Protein AF-A0A535J2T7-F1 (afdb_monomer_lite)

Radius of gyration: 23.44 Å; chains: 1; bounding box: 47×25×77 Å

Secondary structure (DSSP, 8-state):
--PPEETTEE--HHHHHHHHHHHHHHHHHHHHHHHTPPP---TT--TT-HHHHHHHHHHHHHHHHHHHHHHHHHHHHHHHHH--S-HHHHHHHHHHHHHHHHHHHHHHHHHHHHHHSPPEEEEEEEEEEETTEEEETTS-EEEE---HHHHHH--GGGSTT-EEEEEE-TTSEEEEEEE-----

Sequence (184 aa):
MASVRISGRLVPADVRLGQMAVTLVVSIALFLLALHVPSFMAAGADISDSAQRDYAANIWQETQTSLAMVAVVLPWLVYALLWQGAPWGRRILLVIATAGVVLTTWFALLSAQSYAALPQQVSGVVDRVEGRVIALRDGASYYLVLSDRELNTDRSWLRAGASVTLWVSPRGHVGSVSALGTGQ

Foldseek 3Di:
DDFDDDPNDTDDPVVVVVLVVVLQVQLVVLLVVLVPDAFDAAPPDDPVDPQSVLLSRLLVVQLSVLSSQLSNLVSQCVVLVPDPDDPVVSVVSNVVSVVSNVVSVVSNVVSVVLRNDAWDKDKAFWQADDPQWTDGDVDDIAGESGDPCLCPVDCQRRDGGFIKIFGAGPVRYTSGIDTPPPDD

pLDDT: mean 77.75, std 12.38, range [30.53, 93.69]

Structure (mmCIF, N/CA/C/O backbone):
data_AF-A0A535J2T7-F1
#
_entry.id   AF-A0A535J2T7-F1
#
loop_
_atom_site.group_PDB
_atom_site.id
_atom_site.type_symbol
_atom_site.label_atom_id
_atom_site.label_alt_id
_atom_site.label_comp_id
_atom_site.label_asym_id
_atom_site.label_entity_id
_atom_site.label_seq_id
_atom_site.pdbx_PDB_ins_code
_atom_site.Cartn_x
_atom_site.Cartn_y
_atom_site.Cartn_z
_atom_site.occupancy
_atom_site.B_iso_or_equiv
_atom_site.auth_seq_id
_atom_site.auth_comp_id
_atom_site.auth_asym_id
_atom_site.auth_atom_id
_atom_site.pdbx_PDB_model_num
ATOM 1 N N . MET A 1 1 ? -10.890 -9.409 43.186 1.00 41.56 1 MET A N 1
ATOM 2 C CA . MET A 1 1 ? -11.523 -8.927 41.937 1.00 41.56 1 MET A CA 1
ATOM 3 C C . MET A 1 1 ? -11.832 -7.446 42.097 1.00 41.56 1 MET A C 1
ATOM 5 O O . MET A 1 1 ? -12.684 -7.102 42.904 1.00 41.56 1 MET A O 1
ATOM 9 N N . ALA A 1 2 ? -11.074 -6.566 41.439 1.00 44.84 2 ALA A N 1
ATOM 10 C CA . ALA A 1 2 ? -11.208 -5.120 41.618 1.00 44.84 2 ALA A CA 1
ATOM 11 C C . ALA A 1 2 ? -12.278 -4.562 40.670 1.00 44.84 2 ALA A C 1
ATOM 13 O O . ALA A 1 2 ? -12.108 -4.556 39.452 1.00 44.84 2 ALA A O 1
ATOM 14 N N . SER A 1 3 ? -13.390 -4.104 41.235 1.00 43.50 3 SER A N 1
ATOM 15 C CA . SER A 1 3 ? -14.479 -3.467 40.505 1.00 43.50 3 SER A CA 1
ATOM 16 C C . SER A 1 3 ? -14.402 -1.950 40.688 1.00 43.50 3 SER A C 1
ATOM 18 O O . SER A 1 3 ? -14.471 -1.464 41.817 1.00 43.50 3 SER A O 1
ATOM 20 N N . VAL A 1 4 ? -14.252 -1.191 39.601 1.00 43.81 4 VAL A N 1
ATOM 21 C CA . VAL A 1 4 ? -14.194 0.279 39.652 1.00 43.81 4 VAL A CA 1
ATOM 22 C C . VAL A 1 4 ? -15.580 0.846 39.354 1.00 43.81 4 VAL A C 1
ATOM 24 O O . VAL A 1 4 ? -16.199 0.515 38.344 1.00 43.81 4 VAL A O 1
ATOM 27 N N . ARG A 1 5 ? -16.076 1.694 40.258 1.00 40.69 5 ARG A N 1
ATOM 28 C CA . ARG A 1 5 ? -17.391 2.344 40.178 1.00 40.69 5 ARG A CA 1
ATOM 29 C C . ARG A 1 5 ? -17.282 3.593 39.301 1.00 40.69 5 ARG A C 1
ATOM 31 O O . ARG A 1 5 ? -16.539 4.504 39.651 1.00 40.69 5 ARG A O 1
ATOM 38 N N . ILE A 1 6 ? -18.012 3.657 38.186 1.00 53.38 6 ILE A N 1
ATOM 39 C CA . ILE A 1 6 ? -18.067 4.853 37.327 1.00 53.38 6 ILE A CA 1
ATOM 40 C C . ILE A 1 6 ? -19.525 5.077 36.903 1.00 53.38 6 ILE A C 1
ATOM 42 O O . ILE A 1 6 ? -20.172 4.167 36.397 1.00 53.38 6 ILE A O 1
ATOM 46 N N . SER A 1 7 ? -20.065 6.271 37.165 1.00 46.03 7 SER A N 1
ATOM 47 C CA . SER A 1 7 ? -21.440 6.676 36.803 1.00 46.03 7 SER A CA 1
ATOM 48 C C . SER A 1 7 ? -22.558 5.742 37.300 1.00 46.03 7 SER A C 1
ATOM 50 O O . SER A 1 7 ? -23.534 5.491 36.600 1.00 46.03 7 SER A O 1
ATOM 52 N N . GLY A 1 8 ? -22.419 5.192 38.511 1.00 48.91 8 GLY A N 1
ATOM 53 C CA . GLY A 1 8 ? -23.464 4.385 39.157 1.00 48.91 8 GLY A CA 1
ATOM 54 C C . GLY A 1 8 ? -23.637 2.956 38.624 1.00 48.91 8 GLY A C 1
ATOM 55 O O . GLY A 1 8 ? -24.365 2.183 39.242 1.00 48.91 8 GLY A O 1
ATOM 56 N N . ARG A 1 9 ? -22.937 2.551 37.555 1.00 49.72 9 ARG A N 1
ATOM 57 C CA . ARG A 1 9 ? -22.907 1.157 37.084 1.00 49.72 9 ARG A CA 1
ATOM 58 C C . ARG A 1 9 ? -21.510 0.560 37.221 1.00 49.72 9 ARG A C 1
ATOM 60 O O . ARG A 1 9 ? -20.521 1.099 36.739 1.00 49.72 9 ARG A O 1
ATOM 67 N N . LEU A 1 10 ? -21.443 -0.581 37.898 1.00 51.22 10 LEU A N 1
ATOM 68 C CA . LEU A 1 10 ? -20.265 -1.439 37.926 1.00 51.22 10 LEU A CA 1
ATOM 69 C C . LEU A 1 10 ? -20.230 -2.219 36.612 1.00 51.22 10 LEU A C 1
ATOM 71 O O . LEU A 1 10 ? -21.051 -3.107 36.410 1.00 51.22 10 LEU A O 1
ATOM 75 N N . VAL A 1 11 ? -19.300 -1.881 35.718 1.00 55.12 11 VAL A N 1
ATOM 76 C CA . VAL A 1 11 ? -18.963 -2.765 34.597 1.00 55.12 11 VAL A CA 1
ATOM 77 C C . VAL A 1 11 ? -17.876 -3.717 35.101 1.00 55.12 11 VAL A C 1
ATOM 79 O O . VAL A 1 11 ? -16.801 -3.241 35.481 1.00 55.12 11 VAL A O 1
ATOM 82 N N . PRO A 1 12 ? -18.130 -5.036 35.151 1.00 61.56 12 PRO A N 1
ATOM 83 C CA . PRO A 1 12 ? -17.130 -6.010 35.569 1.00 61.56 12 PRO A CA 1
ATOM 84 C C . PRO A 1 12 ? -15.879 -5.909 34.691 1.00 61.56 12 PRO A C 1
ATOM 86 O O . PRO A 1 12 ? -15.981 -5.686 33.481 1.00 61.56 12 PRO A O 1
ATOM 89 N N . ALA A 1 13 ? -14.697 -6.088 35.284 1.00 62.12 13 ALA A N 1
ATOM 90 C CA . ALA A 1 13 ? -13.433 -6.103 34.543 1.00 62.12 13 ALA A CA 1
ATOM 91 C C . ALA A 1 13 ? -13.457 -7.127 33.388 1.00 62.12 13 ALA A C 1
ATOM 93 O O . ALA A 1 13 ? -12.911 -6.854 32.321 1.00 62.12 13 ALA A O 1
ATOM 94 N N . ASP A 1 14 ? -14.188 -8.228 33.567 1.00 62.50 14 ASP A N 1
ATOM 95 C CA . ASP A 1 14 ? -14.341 -9.315 32.596 1.00 62.50 14 ASP A CA 1
ATOM 96 C C . ASP A 1 14 ? -15.056 -8.879 31.309 1.00 62.50 14 ASP A C 1
ATOM 98 O O . ASP A 1 14 ? -14.667 -9.277 30.214 1.00 62.50 14 ASP A O 1
ATOM 102 N N . VAL A 1 15 ? -16.047 -7.984 31.404 1.00 68.06 15 VAL A N 1
ATOM 103 C CA . VAL A 1 15 ? -16.761 -7.456 30.226 1.00 68.06 15 VAL A CA 1
ATOM 104 C C . VAL A 1 15 ? -15.844 -6.555 29.398 1.00 68.06 15 VAL A C 1
ATOM 106 O O . VAL A 1 15 ? -15.892 -6.570 28.170 1.00 68.06 15 VAL A O 1
ATOM 109 N N . ARG A 1 16 ? -14.963 -5.796 30.060 1.00 71.62 16 ARG A N 1
ATOM 110 C CA . ARG A 1 16 ? -13.992 -4.915 29.389 1.00 71.62 16 ARG A CA 1
ATOM 111 C C . ARG A 1 16 ? -12.916 -5.727 28.677 1.00 71.62 16 ARG A C 1
ATOM 113 O O . ARG A 1 16 ? -12.574 -5.420 27.539 1.00 71.62 16 ARG A O 1
ATOM 120 N N . LEU A 1 17 ? -12.427 -6.779 29.331 1.00 78.06 17 LEU A N 1
ATOM 121 C CA . LEU A 1 17 ? -11.486 -7.731 28.745 1.00 78.06 17 LEU A CA 1
ATOM 122 C C . LEU A 1 17 ? -12.109 -8.457 27.546 1.00 78.06 17 LEU A C 1
ATOM 124 O O . LEU A 1 17 ? -11.474 -8.555 26.501 1.00 78.06 17 LEU A O 1
ATOM 128 N N . GLY A 1 18 ? -13.379 -8.861 27.656 1.00 81.75 18 GLY A N 1
ATOM 129 C CA . GLY A 1 18 ? -14.136 -9.455 26.555 1.00 81.75 18 GLY A CA 1
ATOM 130 C C . GLY A 1 18 ? -14.283 -8.517 25.354 1.00 81.75 18 GLY A C 1
ATOM 131 O O . GLY A 1 18 ? -13.985 -8.910 24.231 1.00 81.75 18 GLY A O 1
ATOM 132 N N . GLN A 1 19 ? -14.668 -7.255 25.566 1.00 83.38 19 GLN A N 1
ATOM 133 C CA . GLN A 1 19 ? -14.787 -6.276 24.475 1.00 83.38 19 GLN A CA 1
ATOM 134 C C . GLN A 1 19 ? -13.439 -5.953 23.819 1.00 83.38 19 GLN A C 1
ATOM 136 O O . GLN A 1 19 ? -13.366 -5.805 22.598 1.00 83.38 19 GLN A O 1
ATOM 141 N N . MET A 1 20 ? -12.365 -5.876 24.607 1.00 84.94 20 MET A N 1
ATOM 142 C CA . MET A 1 20 ? -11.014 -5.693 24.082 1.00 84.94 20 MET A CA 1
ATOM 143 C C . MET A 1 20 ? -10.572 -6.904 23.249 1.00 84.94 20 MET A C 1
ATOM 145 O O . MET A 1 20 ? -10.046 -6.725 22.153 1.00 84.94 20 MET A O 1
ATOM 149 N N . ALA A 1 21 ? -10.846 -8.125 23.721 1.00 88.12 21 ALA A N 1
ATOM 150 C CA . ALA A 1 21 ? -10.559 -9.352 22.984 1.00 88.12 21 ALA A CA 1
ATOM 151 C C . ALA A 1 21 ? -11.345 -9.421 21.665 1.00 88.12 21 ALA A C 1
ATOM 153 O O . ALA A 1 21 ? -10.763 -9.717 20.627 1.00 88.12 21 ALA A O 1
ATOM 154 N N . VAL A 1 22 ? -12.637 -9.071 21.673 1.00 90.00 22 VAL A N 1
ATOM 155 C CA . VAL A 1 22 ? -13.454 -8.989 20.449 1.00 90.00 22 VAL A CA 1
ATOM 156 C C . VAL A 1 22 ? -12.885 -7.958 19.478 1.00 90.00 22 VAL A C 1
ATOM 158 O O . VAL A 1 22 ? -12.737 -8.257 18.298 1.00 90.00 22 VAL A O 1
ATOM 161 N N . THR A 1 23 ? -12.514 -6.770 19.964 1.00 89.88 23 THR A N 1
ATOM 162 C CA . THR A 1 23 ? -11.913 -5.719 19.123 1.00 89.88 23 THR A CA 1
ATOM 163 C C . THR A 1 23 ? -10.630 -6.218 18.463 1.00 89.88 23 THR A C 1
ATOM 165 O O . THR A 1 23 ? -10.450 -6.036 17.264 1.00 89.88 23 THR A O 1
ATOM 168 N N . LEU A 1 24 ? -9.777 -6.918 19.217 1.00 90.88 24 LEU A N 1
ATOM 169 C CA . LEU A 1 24 ? -8.545 -7.504 18.698 1.00 90.88 24 LEU A CA 1
ATOM 170 C C . LEU A 1 24 ? -8.821 -8.568 17.626 1.00 90.88 24 LEU A C 1
ATOM 172 O O . LEU A 1 24 ? -8.205 -8.534 16.564 1.00 90.88 24 LEU A O 1
ATOM 176 N N . VAL A 1 25 ? -9.762 -9.483 17.875 1.00 93.69 25 VAL A N 1
ATOM 177 C CA . VAL A 1 25 ? -10.154 -10.521 16.905 1.00 93.69 25 VAL A CA 1
ATOM 178 C C . VAL A 1 25 ? -10.700 -9.891 15.624 1.00 93.69 25 VAL A C 1
ATOM 180 O O . VAL A 1 25 ? -10.314 -10.304 14.532 1.00 93.69 25 VAL A O 1
ATOM 183 N N . VAL A 1 26 ? -11.541 -8.860 15.738 1.00 92.25 26 VAL A N 1
ATOM 184 C CA . VAL A 1 26 ? -12.074 -8.126 14.582 1.00 92.25 26 VAL A CA 1
ATOM 185 C C . VAL A 1 26 ? -10.955 -7.413 13.821 1.00 92.25 26 VAL A C 1
ATOM 187 O O . VAL A 1 26 ? -10.907 -7.524 12.600 1.00 92.25 26 VAL A O 1
ATOM 190 N N . SER A 1 27 ? -10.020 -6.744 14.504 1.00 90.81 27 SER A N 1
ATOM 191 C CA . SER A 1 27 ? -8.853 -6.124 13.861 1.00 90.81 27 SER A CA 1
ATOM 192 C C . SER A 1 27 ? -8.003 -7.145 13.104 1.00 90.81 27 SER A C 1
ATOM 194 O O . SER A 1 27 ? -7.602 -6.871 11.979 1.00 90.81 27 SER A O 1
ATOM 196 N N . ILE A 1 28 ? -7.752 -8.327 13.680 1.00 91.50 28 ILE A N 1
ATOM 197 C CA . ILE A 1 28 ? -6.995 -9.398 13.012 1.00 91.50 28 ILE A CA 1
ATOM 198 C C . ILE A 1 28 ? -7.761 -9.915 11.790 1.00 91.50 28 ILE A C 1
ATOM 200 O O . ILE A 1 28 ? -7.175 -10.050 10.720 1.00 91.50 28 ILE A O 1
ATOM 204 N N . ALA A 1 29 ? -9.064 -10.171 11.919 1.00 92.19 29 ALA A N 1
ATOM 205 C CA . ALA A 1 29 ? -9.884 -10.648 10.810 1.00 92.19 29 ALA A CA 1
ATOM 206 C C . ALA A 1 29 ? -9.926 -9.636 9.654 1.00 92.19 29 ALA A C 1
ATOM 208 O O . ALA A 1 29 ? -9.749 -10.017 8.499 1.00 92.19 29 ALA A O 1
ATOM 209 N N . LEU A 1 30 ? -10.100 -8.345 9.956 1.00 91.12 30 LEU A N 1
ATOM 210 C CA . LEU A 1 30 ? -10.089 -7.279 8.954 1.00 91.12 30 LEU A CA 1
ATOM 211 C C . LEU A 1 30 ? -8.702 -7.079 8.337 1.00 91.12 30 LEU A C 1
ATOM 213 O O . LEU A 1 30 ? -8.603 -6.846 7.136 1.00 91.12 30 LEU A O 1
ATOM 217 N N . PHE A 1 31 ? -7.636 -7.198 9.129 1.00 89.62 31 PHE A N 1
ATOM 218 C CA . PHE A 1 31 ? -6.264 -7.169 8.630 1.00 89.62 31 PHE A CA 1
ATOM 219 C C . PHE A 1 31 ? -6.016 -8.308 7.637 1.00 89.62 31 PHE A C 1
ATOM 221 O O . PHE A 1 31 ? -5.573 -8.061 6.518 1.00 89.62 31 PHE A O 1
ATOM 228 N N . LEU A 1 32 ? -6.370 -9.544 8.005 1.00 89.69 32 LEU A N 1
ATOM 229 C CA . LEU A 1 32 ? -6.264 -10.693 7.109 1.00 89.69 32 LEU A CA 1
ATOM 230 C C . LEU A 1 32 ? -7.111 -10.490 5.852 1.00 89.69 32 LEU A C 1
ATOM 232 O O . LEU A 1 32 ? -6.621 -10.747 4.759 1.00 89.69 32 LEU A O 1
ATOM 236 N N . LEU A 1 33 ? -8.337 -9.977 5.979 1.00 88.81 33 LEU A N 1
ATOM 237 C CA . LEU A 1 33 ? -9.186 -9.676 4.829 1.00 88.81 33 LEU A CA 1
ATOM 238 C C . LEU A 1 33 ? -8.524 -8.656 3.892 1.00 88.81 33 LEU A C 1
ATOM 240 O O . LEU A 1 33 ? -8.484 -8.889 2.688 1.00 88.81 33 LEU A O 1
ATOM 244 N N . ALA A 1 34 ? -7.949 -7.575 4.431 1.00 86.06 34 ALA A N 1
ATOM 245 C CA . ALA A 1 34 ? -7.232 -6.565 3.652 1.00 86.06 34 ALA A CA 1
ATOM 246 C C . ALA A 1 34 ? -6.032 -7.163 2.892 1.00 86.06 34 ALA A C 1
ATOM 248 O O . ALA A 1 34 ? -5.820 -6.840 1.724 1.00 86.06 34 ALA A O 1
ATOM 249 N N . LEU A 1 35 ? -5.303 -8.102 3.508 1.00 84.38 35 LEU A N 1
ATOM 250 C CA . LEU A 1 35 ? -4.210 -8.839 2.859 1.00 84.38 35 LEU A CA 1
ATOM 251 C C . LEU A 1 35 ? -4.665 -9.803 1.747 1.00 84.38 35 LEU A C 1
ATOM 253 O O . LEU A 1 35 ? -3.831 -10.281 0.985 1.00 84.38 35 LEU A O 1
ATOM 257 N N . HIS A 1 36 ? -5.962 -10.088 1.630 1.00 85.12 36 HIS A N 1
ATOM 258 C CA . HIS A 1 36 ? -6.512 -10.964 0.589 1.00 85.12 36 HIS A CA 1
ATOM 259 C C . HIS A 1 36 ? -7.336 -10.212 -0.460 1.00 85.12 36 HIS A C 1
ATOM 261 O O . HIS A 1 36 ? -7.861 -10.842 -1.378 1.00 85.12 36 HIS A O 1
ATOM 267 N N . VAL A 1 37 ? -7.457 -8.883 -0.363 1.00 80.75 37 VAL A N 1
ATOM 268 C CA . VAL A 1 37 ? -8.101 -8.095 -1.419 1.00 80.75 37 VAL A CA 1
ATOM 269 C C . VAL A 1 37 ? -7.213 -8.158 -2.670 1.00 80.75 37 VAL A C 1
ATOM 271 O O . VAL A 1 37 ? -6.047 -7.755 -2.592 1.00 80.75 37 VAL A O 1
ATOM 274 N N . PRO A 1 38 ? -7.720 -8.680 -3.803 1.00 76.38 38 PRO A N 1
ATOM 275 C CA . PRO A 1 38 ? -6.940 -8.782 -5.029 1.00 76.38 38 PRO A CA 1
ATOM 276 C C . PRO A 1 38 ? -6.666 -7.392 -5.607 1.00 76.38 38 PRO A C 1
ATOM 278 O O . PRO A 1 38 ? -7.450 -6.460 -5.399 1.00 76.38 38 PRO A O 1
ATOM 281 N N . SER A 1 39 ? -5.585 -7.266 -6.379 1.00 72.31 39 SER A N 1
ATOM 282 C CA . SER A 1 39 ? -5.406 -6.094 -7.229 1.00 72.31 39 SER A CA 1
ATOM 283 C C . SER A 1 39 ? -6.579 -6.005 -8.204 1.00 72.31 39 SER A C 1
ATOM 285 O O . SER A 1 39 ? -7.044 -7.005 -8.755 1.00 72.31 39 SER A O 1
ATOM 287 N N . PHE A 1 40 ? -7.094 -4.800 -8.396 1.00 68.44 40 PHE A N 1
ATOM 288 C CA . PHE A 1 40 ? -8.013 -4.507 -9.491 1.00 68.44 40 PHE A CA 1
ATOM 289 C C . PHE A 1 40 ? -7.202 -3.982 -10.694 1.00 68.44 40 PHE A C 1
ATOM 291 O O . PHE A 1 40 ? -5.987 -4.130 -10.743 1.00 68.44 40 PHE A O 1
ATOM 298 N N . MET A 1 41 ? -7.826 -3.358 -11.677 1.00 65.50 41 MET A N 1
ATOM 299 C CA . MET A 1 41 ? -7.112 -2.585 -12.696 1.00 65.50 41 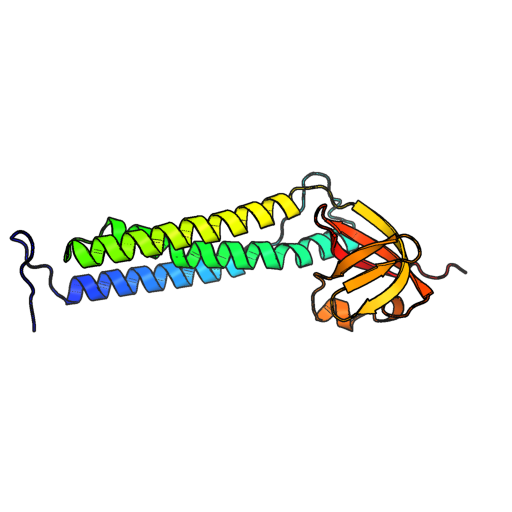MET A CA 1
ATOM 300 C C . MET A 1 41 ? -7.845 -1.263 -12.879 1.00 65.50 41 MET A C 1
ATOM 302 O O . MET A 1 41 ? -9.052 -1.190 -12.629 1.00 65.50 41 MET A O 1
ATOM 306 N N . ALA A 1 42 ? -7.126 -0.203 -13.255 1.00 64.56 42 ALA A N 1
ATOM 307 C CA . ALA A 1 42 ? -7.770 1.061 -13.591 1.00 64.56 42 ALA A CA 1
ATOM 308 C C . ALA A 1 42 ? -8.745 0.848 -14.763 1.00 64.56 42 ALA A C 1
ATOM 310 O O . ALA A 1 42 ? -8.503 0.027 -15.651 1.00 64.56 42 ALA A O 1
ATOM 311 N N . ALA A 1 43 ? -9.859 1.580 -14.765 1.00 59.12 43 ALA A N 1
ATOM 312 C CA . ALA A 1 43 ? -10.825 1.503 -15.854 1.00 59.12 43 ALA A CA 1
ATOM 313 C C . ALA A 1 43 ? -10.149 1.898 -17.181 1.00 59.12 43 ALA A C 1
ATOM 315 O O . ALA A 1 43 ? -9.603 2.993 -17.294 1.00 59.12 43 ALA A O 1
ATOM 316 N N . GLY A 1 44 ? -10.183 0.997 -18.167 1.00 60.94 44 GLY A N 1
ATOM 317 C CA . GLY A 1 44 ? -9.524 1.174 -19.466 1.00 60.94 44 GLY A CA 1
ATOM 318 C C . GLY A 1 44 ? -8.168 0.474 -19.615 1.00 60.94 44 GLY A C 1
ATOM 319 O O . GLY A 1 44 ? -7.624 0.491 -20.715 1.00 60.94 44 GLY A O 1
ATOM 320 N N . ALA A 1 45 ? -7.640 -0.159 -18.562 1.00 67.31 45 ALA A N 1
ATOM 321 C CA . ALA A 1 45 ? -6.483 -1.046 -18.683 1.00 67.31 45 ALA A CA 1
ATOM 322 C C . ALA A 1 45 ? -6.861 -2.364 -19.385 1.00 67.31 45 ALA A C 1
ATOM 324 O O . ALA A 1 45 ? -7.959 -2.896 -19.190 1.00 67.31 45 ALA A O 1
ATOM 325 N N . ASP A 1 46 ? -5.942 -2.893 -20.189 1.00 74.75 46 ASP A N 1
ATOM 326 C CA . ASP A 1 46 ? -6.111 -4.159 -20.895 1.00 74.75 46 ASP A CA 1
ATOM 327 C C . ASP A 1 46 ? -5.708 -5.327 -19.988 1.00 74.75 46 ASP A C 1
ATOM 329 O O . ASP A 1 46 ? -4.536 -5.528 -19.676 1.00 74.75 46 ASP A O 1
ATOM 333 N N . ILE A 1 47 ? -6.694 -6.129 -19.578 1.00 69.94 47 ILE A N 1
ATOM 334 C CA . ILE A 1 47 ? -6.478 -7.290 -18.705 1.00 69.94 47 ILE A CA 1
ATOM 335 C C . ILE A 1 47 ? -5.682 -8.413 -19.391 1.00 69.94 47 ILE A C 1
ATOM 337 O O . ILE A 1 47 ? -5.170 -9.309 -18.716 1.00 69.94 47 ILE A O 1
ATOM 341 N N . SER A 1 48 ? -5.607 -8.399 -20.726 1.00 79.44 48 SER A N 1
ATOM 342 C CA . SER A 1 48 ? -4.861 -9.384 -21.509 1.00 79.44 48 SER A CA 1
ATOM 343 C C . SER A 1 48 ? -3.365 -9.060 -21.596 1.00 79.44 48 SER A C 1
ATOM 345 O O . SER A 1 48 ? -2.552 -9.982 -21.708 1.00 79.44 48 SER A O 1
ATOM 347 N N . ASP A 1 49 ? -2.988 -7.791 -21.426 1.00 79.25 49 ASP A N 1
ATOM 348 C CA . ASP A 1 49 ? -1.600 -7.336 -21.390 1.00 79.25 49 ASP A CA 1
ATOM 349 C C . ASP A 1 49 ? -0.939 -7.737 -20.059 1.00 79.25 49 ASP A C 1
ATOM 351 O O . ASP A 1 49 ? -1.335 -7.312 -18.970 1.00 79.25 49 ASP A O 1
ATOM 355 N N . SER A 1 50 ? 0.080 -8.599 -20.122 1.00 79.81 50 SER A N 1
ATOM 356 C CA . SER A 1 50 ? 0.821 -9.035 -18.933 1.00 79.81 50 SER A CA 1
ATOM 357 C C . SER A 1 50 ? 1.549 -7.887 -18.233 1.00 79.81 50 SER A C 1
ATOM 359 O O . SER A 1 50 ? 1.579 -7.868 -17.009 1.00 79.81 50 SER A O 1
ATOM 361 N N . ALA A 1 51 ? 2.060 -6.894 -18.966 1.00 76.50 51 ALA A N 1
ATOM 362 C CA . ALA A 1 51 ? 2.807 -5.791 -18.366 1.00 76.50 51 ALA A CA 1
ATOM 363 C C . ALA A 1 51 ? 1.897 -4.858 -17.547 1.00 76.50 51 ALA A C 1
ATOM 365 O O . ALA A 1 51 ? 2.289 -4.374 -16.483 1.00 76.50 51 ALA A O 1
ATOM 366 N N . GLN A 1 52 ? 0.652 -4.657 -17.993 1.00 75.88 52 GLN A N 1
ATOM 367 C CA . GLN A 1 52 ? -0.353 -3.903 -17.235 1.00 75.88 52 GLN A CA 1
ATOM 368 C C . GLN A 1 52 ? -0.844 -4.666 -15.999 1.00 75.88 52 GLN A C 1
ATOM 370 O O . GLN A 1 52 ? -1.105 -4.052 -14.960 1.00 75.88 52 GLN A O 1
ATOM 375 N N . ARG A 1 53 ? -0.918 -6.002 -16.072 1.00 79.50 53 ARG A N 1
ATOM 376 C CA . ARG A 1 53 ? -1.221 -6.849 -14.908 1.00 79.50 53 ARG A CA 1
ATOM 377 C C . ARG A 1 53 ? -0.130 -6.786 -13.847 1.00 79.50 53 ARG A C 1
ATOM 379 O O . ARG A 1 53 ? -0.453 -6.595 -12.674 1.00 79.50 53 ARG A O 1
ATOM 386 N N . ASP A 1 54 ? 1.127 -6.894 -14.262 1.00 79.00 54 ASP A N 1
ATOM 387 C CA . ASP A 1 54 ? 2.283 -6.806 -13.365 1.00 79.00 54 ASP A CA 1
ATOM 388 C C . ASP A 1 54 ? 2.356 -5.410 -12.729 1.00 79.00 54 ASP A C 1
ATOM 390 O O . ASP A 1 54 ? 2.472 -5.284 -11.508 1.00 79.00 54 ASP A O 1
ATOM 394 N N . TYR A 1 55 ? 2.123 -4.356 -13.524 1.00 78.88 55 TYR A N 1
ATOM 395 C CA . TYR A 1 55 ? 1.974 -2.988 -13.022 1.00 78.88 55 TYR A CA 1
ATOM 396 C C . TYR A 1 55 ? 0.912 -2.881 -11.924 1.00 78.88 55 TYR A C 1
ATOM 398 O O . TYR A 1 55 ? 1.191 -2.363 -10.839 1.00 78.88 55 TYR A O 1
ATOM 406 N N . ALA A 1 56 ? -0.296 -3.387 -12.181 1.00 78.31 56 ALA A N 1
ATOM 407 C CA . ALA A 1 56 ? -1.389 -3.315 -11.222 1.00 78.31 56 ALA A CA 1
ATOM 408 C C . ALA A 1 56 ? -1.069 -4.085 -9.933 1.00 78.31 56 ALA A C 1
ATOM 410 O O . ALA A 1 56 ? -1.321 -3.574 -8.845 1.00 78.31 56 ALA A O 1
ATOM 411 N N . ALA A 1 57 ? -0.480 -5.280 -10.035 1.00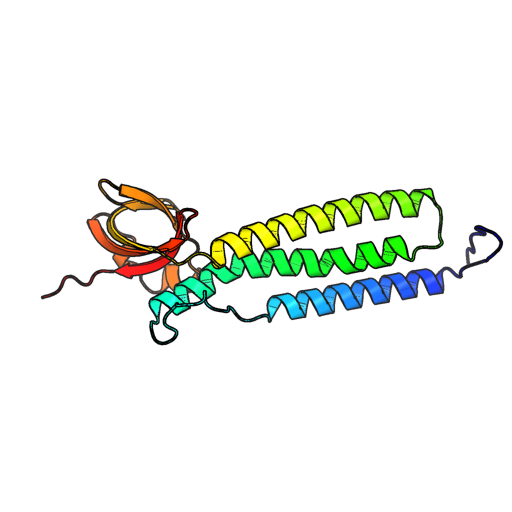 79.31 57 ALA A N 1
ATOM 412 C CA . ALA A 1 57 ? -0.110 -6.101 -8.882 1.00 79.31 57 ALA A CA 1
ATOM 413 C C . ALA A 1 57 ? 0.979 -5.452 -8.012 1.00 79.31 57 ALA A C 1
ATOM 415 O O . ALA A 1 57 ? 0.902 -5.497 -6.783 1.00 79.31 57 ALA A O 1
ATOM 416 N N . ASN A 1 58 ? 1.970 -4.823 -8.637 1.00 79.94 58 ASN A N 1
ATOM 417 C CA . ASN A 1 58 ? 3.085 -4.185 -7.948 1.00 79.94 58 ASN A CA 1
ATOM 418 C C . ASN A 1 58 ? 2.676 -2.887 -7.240 1.00 79.94 58 ASN A C 1
ATOM 420 O O . ASN A 1 58 ? 2.960 -2.709 -6.055 1.00 79.94 58 ASN A O 1
ATOM 424 N N . ILE A 1 59 ? 1.921 -2.013 -7.914 1.00 76.94 59 ILE A N 1
ATOM 425 C CA . ILE A 1 59 ? 1.406 -0.780 -7.295 1.00 76.94 59 ILE A CA 1
ATOM 426 C C . ILE A 1 59 ? 0.366 -1.096 -6.205 1.00 76.94 59 ILE A C 1
ATOM 428 O O . ILE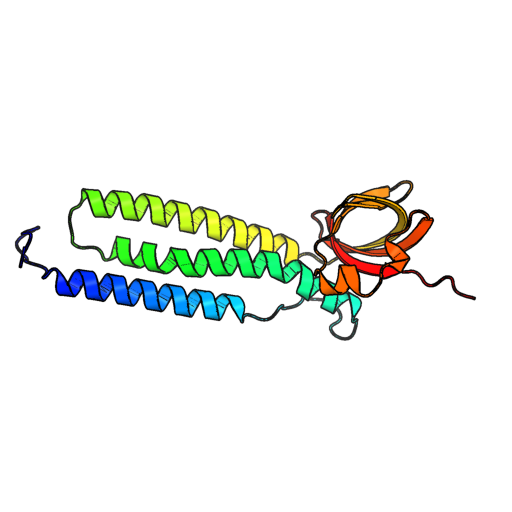 A 1 59 ? 0.271 -0.375 -5.209 1.00 76.94 59 ILE A O 1
ATOM 432 N N . TRP A 1 60 ? -0.376 -2.202 -6.338 1.00 79.44 60 TRP A N 1
ATOM 433 C CA . TRP A 1 60 ? -1.372 -2.630 -5.353 1.00 79.44 60 TRP A CA 1
ATOM 434 C C . TRP A 1 60 ? -0.796 -2.882 -3.955 1.00 79.44 60 TRP A C 1
ATOM 436 O O . TRP A 1 60 ? -1.498 -2.662 -2.970 1.00 79.44 60 TRP A O 1
ATOM 446 N N . GLN A 1 61 ? 0.474 -3.275 -3.828 1.00 76.69 61 GLN A N 1
ATOM 447 C CA . GLN A 1 61 ? 1.086 -3.569 -2.525 1.00 76.69 61 GLN A CA 1
ATOM 448 C C . GLN A 1 61 ? 1.064 -2.364 -1.569 1.00 76.69 61 GLN A C 1
ATOM 450 O O . GLN A 1 61 ? 0.806 -2.515 -0.369 1.00 76.69 61 GLN A O 1
ATOM 455 N N . GLU A 1 62 ? 1.273 -1.152 -2.091 1.00 72.25 62 GLU A N 1
ATOM 456 C CA . GLU A 1 62 ? 1.200 0.081 -1.299 1.00 72.25 62 GLU A CA 1
ATOM 457 C C . GLU A 1 62 ? -0.237 0.356 -0.827 1.00 72.25 62 GLU A C 1
ATOM 459 O O . GLU A 1 62 ? -0.471 0.725 0.333 1.00 72.25 62 GLU A O 1
ATOM 464 N N . THR A 1 63 ? -1.220 0.127 -1.705 1.00 76.12 63 THR A N 1
ATOM 465 C CA . THR A 1 63 ? -2.643 0.314 -1.385 1.00 76.12 63 THR A CA 1
ATOM 466 C C . THR A 1 63 ? -3.110 -0.717 -0.370 1.00 76.12 63 THR A C 1
ATOM 468 O O . THR A 1 63 ? -3.770 -0.368 0.607 1.00 76.12 63 THR A O 1
ATOM 471 N N . GLN A 1 64 ? -2.702 -1.969 -0.549 1.00 82.12 64 GLN A N 1
ATOM 472 C CA . GLN A 1 64 ? -3.006 -3.080 0.335 1.00 82.12 64 GLN A CA 1
ATOM 473 C C . GLN A 1 64 ? -2.450 -2.851 1.743 1.00 82.12 64 GLN A C 1
ATOM 475 O O . GLN A 1 64 ? -3.166 -3.036 2.727 1.00 82.12 64 GLN A O 1
ATOM 480 N N . THR A 1 65 ? -1.207 -2.376 1.849 1.00 81.12 65 THR A N 1
ATOM 481 C CA . THR A 1 65 ? -0.589 -2.034 3.138 1.00 81.12 65 THR A CA 1
ATOM 482 C C . THR A 1 65 ? -1.351 -0.903 3.830 1.00 81.12 65 THR A C 1
ATOM 484 O O . THR A 1 65 ? -1.659 -0.990 5.019 1.00 81.12 65 THR A O 1
ATOM 487 N N . SER A 1 66 ? -1.723 0.136 3.080 1.00 80.75 66 SER A N 1
ATOM 488 C CA . SER A 1 66 ? -2.496 1.265 3.609 1.00 80.75 66 SER A CA 1
ATOM 489 C C . SER A 1 66 ? -3.887 0.829 4.086 1.00 80.75 66 SER A C 1
ATOM 491 O O . SER A 1 66 ? -4.319 1.198 5.179 1.00 80.75 66 SER A O 1
ATOM 493 N N . LEU A 1 67 ? -4.568 -0.017 3.308 1.00 83.44 67 LEU A N 1
ATOM 494 C CA . LEU A 1 67 ? -5.868 -0.592 3.654 1.00 83.44 67 LEU A CA 1
ATOM 495 C C . LEU A 1 67 ? -5.780 -1.475 4.905 1.00 83.44 67 LEU A C 1
ATOM 497 O O . LEU A 1 67 ? -6.634 -1.383 5.787 1.00 83.44 67 LEU A O 1
ATOM 501 N N . ALA A 1 68 ? -4.727 -2.286 5.015 1.00 86.06 68 ALA A N 1
ATOM 502 C CA . ALA A 1 68 ? -4.469 -3.117 6.183 1.00 86.06 68 ALA A CA 1
ATOM 503 C C . ALA A 1 68 ? -4.269 -2.271 7.451 1.00 86.06 68 ALA A C 1
ATOM 505 O O . ALA A 1 68 ? -4.782 -2.622 8.514 1.00 86.06 68 ALA A O 1
ATOM 506 N N . MET A 1 69 ? -3.601 -1.116 7.349 1.00 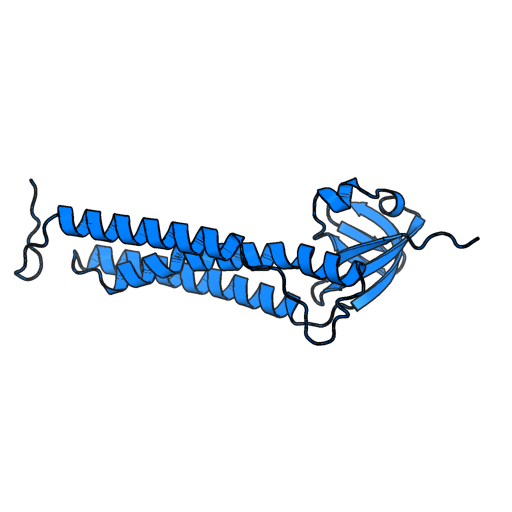86.12 69 MET A N 1
ATOM 507 C CA . MET A 1 69 ? -3.488 -0.189 8.479 1.00 86.12 69 MET A CA 1
ATOM 508 C C . MET A 1 69 ? -4.849 0.394 8.887 1.00 86.12 69 MET A C 1
ATOM 510 O O . MET A 1 69 ? -5.164 0.412 10.078 1.00 86.12 69 MET A O 1
ATOM 514 N N . VAL A 1 70 ? -5.688 0.812 7.930 1.00 86.12 70 VAL A N 1
ATOM 515 C CA . VAL A 1 70 ? -7.059 1.287 8.220 1.00 86.12 70 VAL A CA 1
ATOM 516 C C . VAL A 1 70 ? -7.868 0.197 8.931 1.00 86.12 70 VAL A C 1
ATOM 518 O O . VAL A 1 70 ? -8.506 0.460 9.952 1.00 86.12 70 VAL A O 1
ATOM 521 N N . ALA A 1 71 ? -7.797 -1.037 8.426 1.00 88.00 71 ALA A N 1
ATOM 522 C CA . ALA A 1 71 ? -8.489 -2.206 8.962 1.00 88.00 71 ALA A CA 1
ATOM 523 C C . ALA A 1 71 ? -8.112 -2.517 10.420 1.00 88.00 71 ALA A C 1
ATOM 525 O O . ALA A 1 71 ? -8.964 -2.940 11.203 1.00 88.00 71 ALA A O 1
ATOM 526 N N . VAL A 1 72 ? -6.858 -2.269 10.807 1.00 87.88 72 VAL A N 1
ATOM 527 C CA . VAL A 1 72 ? -6.408 -2.446 12.191 1.00 87.88 72 VAL A CA 1
ATOM 528 C C . VAL A 1 72 ? -6.938 -1.339 13.092 1.00 87.88 72 VAL A C 1
ATOM 530 O O . VAL A 1 72 ? -7.392 -1.648 14.190 1.00 87.88 72 VAL A O 1
ATOM 533 N N . VAL A 1 73 ? -6.897 -0.075 12.658 1.00 87.19 73 VAL A N 1
ATOM 534 C CA . VAL A 1 73 ? -7.176 1.086 13.523 1.00 87.19 73 VAL A CA 1
ATOM 535 C C . VAL A 1 73 ? -8.675 1.363 13.690 1.00 87.19 73 VAL A C 1
ATOM 537 O O . VAL A 1 73 ? -9.110 1.743 14.779 1.00 87.19 73 VAL A O 1
ATOM 540 N N . LEU A 1 74 ? -9.489 1.149 12.652 1.00 88.69 74 LEU A N 1
ATOM 541 C CA . LEU A 1 74 ? -10.923 1.463 12.670 1.00 88.69 74 LEU A CA 1
ATOM 542 C C . LEU A 1 74 ? -11.696 0.769 13.819 1.00 88.69 74 LEU A C 1
ATOM 544 O O . LEU A 1 74 ? -12.456 1.455 14.511 1.00 88.69 74 LEU A O 1
ATOM 548 N N . PRO A 1 75 ? -11.490 -0.532 14.115 1.00 90.06 75 PRO A N 1
ATOM 549 C CA . PRO A 1 75 ? -12.145 -1.189 15.249 1.00 90.06 75 PRO A CA 1
ATOM 550 C C . PRO A 1 75 ? -11.828 -0.535 16.598 1.00 90.06 75 PRO A C 1
ATOM 552 O O . PRO A 1 75 ? -12.700 -0.462 17.463 1.00 90.06 75 PRO A O 1
ATOM 555 N N . TRP A 1 76 ? -10.619 0.006 16.777 1.00 89.44 76 TRP A N 1
ATOM 556 C CA . TRP A 1 76 ? -10.239 0.705 18.009 1.00 89.44 76 TRP A CA 1
ATOM 557 C C . TRP A 1 76 ? -10.940 2.051 18.165 1.00 89.44 76 TRP A C 1
ATOM 559 O O . TRP A 1 76 ? -11.261 2.439 19.289 1.00 89.44 76 TRP A O 1
ATOM 569 N N . LEU A 1 77 ? -11.238 2.743 17.061 1.00 89.00 77 LEU A N 1
ATOM 570 C CA . LEU A 1 77 ? -12.068 3.946 17.098 1.00 89.00 77 LEU A CA 1
ATOM 571 C C . LEU A 1 77 ? -13.490 3.607 17.559 1.00 89.00 77 LEU A C 1
ATOM 573 O O . LEU A 1 77 ? -14.021 4.264 18.456 1.00 89.00 77 LEU A O 1
ATOM 577 N N . VAL A 1 78 ? -14.081 2.545 17.002 1.00 88.62 78 VAL A N 1
ATOM 578 C CA . VAL A 1 78 ? -15.406 2.054 17.413 1.00 88.62 78 VAL A CA 1
ATOM 579 C C . VAL A 1 78 ? -15.398 1.665 18.892 1.00 88.62 78 VAL A C 1
ATOM 581 O O . VAL A 1 78 ? -16.269 2.089 19.652 1.00 88.62 78 VAL A O 1
ATOM 584 N N . TYR A 1 79 ? -14.373 0.939 19.334 1.00 86.50 79 TYR A N 1
ATOM 585 C CA . TYR A 1 79 ? -14.190 0.585 20.738 1.00 86.50 79 TYR A CA 1
ATOM 586 C C . TYR A 1 79 ? -14.106 1.820 21.649 1.00 86.50 79 TYR A C 1
ATOM 588 O O . TYR A 1 79 ? -14.788 1.885 22.672 1.00 86.50 79 TYR A O 1
ATOM 596 N N . ALA A 1 80 ? -13.333 2.841 21.267 1.00 85.50 80 ALA A N 1
ATOM 597 C CA . ALA A 1 80 ? -13.205 4.085 22.024 1.00 85.50 80 ALA A CA 1
ATOM 598 C C . ALA A 1 80 ? -14.521 4.891 22.082 1.00 85.50 80 ALA A C 1
ATOM 600 O O . ALA A 1 80 ? -14.817 5.534 23.095 1.00 85.50 80 ALA A O 1
ATOM 601 N N . LEU A 1 81 ? -15.343 4.839 21.027 1.00 87.31 81 LEU A N 1
ATOM 602 C CA . LEU A 1 81 ? -16.670 5.464 20.999 1.00 87.31 81 LEU A CA 1
ATOM 603 C C . LEU A 1 81 ? -17.649 4.772 21.951 1.00 87.31 81 LEU A C 1
ATOM 605 O O . LEU A 1 81 ? -18.386 5.463 22.660 1.00 87.31 81 LEU A O 1
ATOM 609 N N . LEU A 1 82 ? -17.616 3.438 21.995 1.00 85.75 82 LEU A N 1
ATOM 610 C CA . LEU A 1 82 ? -18.471 2.603 22.844 1.00 85.75 82 LEU A CA 1
ATOM 611 C C . LEU A 1 82 ? -17.984 2.508 24.299 1.00 85.75 82 LEU A C 1
ATOM 613 O O . LEU A 1 82 ? -18.709 2.021 25.168 1.00 85.75 82 LEU A O 1
ATOM 617 N N . TRP A 1 83 ? -16.772 2.982 24.588 1.00 80.44 83 TRP A N 1
ATOM 618 C CA . TRP A 1 83 ? -16.159 2.895 25.907 1.00 80.44 83 TRP A CA 1
ATOM 619 C C . TRP A 1 83 ? -16.951 3.666 26.978 1.00 80.44 83 TRP A C 1
ATOM 621 O O . TRP A 1 83 ? -17.098 4.889 26.922 1.00 80.44 83 TRP A O 1
ATOM 631 N N . GLN A 1 84 ? -17.381 2.950 28.022 1.00 76.25 84 GLN A N 1
ATOM 632 C CA . GLN A 1 84 ? -18.113 3.500 29.178 1.00 76.25 84 GLN A CA 1
ATOM 633 C C . GLN A 1 84 ? -17.247 3.667 30.444 1.00 76.25 84 GLN A C 1
ATOM 635 O O . GLN A 1 84 ? -17.759 3.982 31.514 1.00 76.25 84 GLN A O 1
ATOM 640 N N . GLY A 1 85 ? -15.933 3.432 30.354 1.00 70.94 85 GLY A N 1
ATOM 641 C CA . GLY A 1 85 ? -15.001 3.604 31.473 1.00 70.94 85 GLY A CA 1
ATOM 642 C C . GLY A 1 85 ? -14.595 5.065 31.716 1.00 70.94 85 GLY A C 1
ATOM 643 O O . GLY A 1 85 ? -15.262 6.001 31.283 1.00 70.94 85 GLY A O 1
ATOM 644 N N . ALA A 1 86 ? -13.461 5.266 32.397 1.00 80.00 86 ALA A N 1
ATOM 645 C CA . ALA A 1 86 ? -13.010 6.594 32.820 1.00 80.00 86 ALA A CA 1
ATOM 646 C C . ALA A 1 86 ? -12.964 7.611 31.656 1.00 80.00 86 ALA A C 1
ATOM 648 O O . ALA A 1 86 ? -12.415 7.292 30.593 1.00 80.00 86 ALA A O 1
ATOM 649 N N . PRO A 1 87 ? -13.478 8.841 31.857 1.00 80.19 87 PRO A N 1
ATOM 650 C CA . PRO A 1 87 ? -13.624 9.830 30.788 1.00 80.19 87 PRO A CA 1
ATOM 651 C C . PRO A 1 87 ? -12.277 10.254 30.192 1.00 80.19 87 PRO A C 1
ATOM 653 O O . PRO A 1 87 ? -12.183 10.488 28.991 1.00 80.19 87 PRO A O 1
ATOM 656 N N . TRP A 1 88 ? -11.219 10.292 31.004 1.00 80.25 88 TRP A N 1
ATOM 657 C CA . TRP A 1 88 ? -9.862 10.602 30.550 1.00 80.25 88 TRP A CA 1
ATOM 658 C C . TRP A 1 88 ? -9.278 9.513 29.647 1.00 80.25 88 TRP A C 1
ATOM 660 O O . TRP A 1 88 ? -8.787 9.822 28.566 1.00 80.25 88 TRP A O 1
ATOM 670 N N . GLY A 1 89 ? -9.411 8.239 30.035 1.00 80.12 89 GLY A N 1
ATOM 671 C CA . GLY A 1 89 ? -8.974 7.114 29.202 1.00 80.12 89 GLY A CA 1
ATOM 672 C C . GLY A 1 89 ? -9.723 7.063 27.870 1.00 80.12 89 GLY A C 1
ATOM 673 O O . GLY A 1 89 ? -9.108 6.879 26.825 1.00 80.12 89 GLY A O 1
ATOM 674 N N . ARG A 1 90 ? -11.037 7.333 27.890 1.00 83.44 90 ARG A N 1
ATOM 675 C CA . ARG A 1 90 ? -11.853 7.442 26.673 1.00 83.44 90 ARG A CA 1
ATOM 676 C C . ARG A 1 90 ? -11.356 8.547 25.743 1.00 83.44 90 ARG A C 1
ATOM 678 O O . ARG A 1 90 ? -11.207 8.308 24.552 1.00 83.44 90 ARG A O 1
ATOM 685 N N . ARG A 1 91 ? -11.103 9.749 26.274 1.00 85.81 91 ARG A N 1
ATOM 686 C CA . ARG A 1 91 ? -10.626 10.895 25.481 1.00 85.81 91 ARG A CA 1
ATOM 687 C C . ARG A 1 91 ? -9.282 10.605 24.821 1.00 85.81 91 ARG A C 1
ATOM 689 O O . ARG A 1 91 ? -9.143 10.860 23.633 1.00 85.81 91 ARG A O 1
ATOM 696 N N . ILE A 1 92 ? -8.330 10.035 25.562 1.00 86.19 92 ILE A N 1
ATOM 697 C CA . ILE A 1 92 ? -7.007 9.682 25.025 1.00 86.19 92 ILE A CA 1
ATOM 698 C C . ILE A 1 92 ? -7.143 8.645 23.904 1.00 86.19 92 ILE A C 1
ATOM 700 O O . ILE A 1 92 ? -6.608 8.848 22.817 1.00 86.19 92 ILE A O 1
ATOM 704 N N . LEU A 1 93 ? -7.910 7.573 24.136 1.00 85.06 93 LEU A N 1
ATOM 705 C CA . LEU A 1 93 ? -8.153 6.543 23.123 1.00 85.06 93 LEU A CA 1
ATOM 706 C C . LEU A 1 93 ? -8.834 7.113 21.875 1.00 85.06 93 LEU A C 1
ATOM 708 O O . LEU A 1 93 ? -8.420 6.794 20.767 1.00 85.06 93 LEU A O 1
ATOM 712 N N . LEU A 1 94 ? -9.835 7.983 22.042 1.00 88.94 94 LEU A N 1
ATOM 713 C CA . LEU A 1 94 ? -10.510 8.643 20.924 1.00 88.94 94 LEU A CA 1
ATOM 714 C C . LEU A 1 94 ? -9.552 9.511 20.112 1.00 88.94 94 LEU A C 1
ATOM 716 O O . LEU A 1 94 ? -9.580 9.437 18.889 1.00 88.94 94 LEU A O 1
ATOM 720 N N . VAL A 1 95 ? -8.698 10.306 20.762 1.00 90.44 95 VAL A N 1
ATOM 721 C CA . VAL A 1 95 ? -7.726 11.163 20.065 1.00 90.44 95 VAL A CA 1
ATOM 722 C C . VAL A 1 95 ? -6.750 10.318 19.249 1.00 90.44 95 VAL A C 1
ATOM 724 O O . VAL A 1 95 ? -6.582 10.569 18.057 1.00 90.44 95 VAL A O 1
ATOM 727 N N . ILE A 1 96 ? -6.160 9.285 19.857 1.00 88.81 96 ILE A N 1
ATOM 728 C CA . ILE A 1 96 ? -5.190 8.410 19.184 1.00 88.81 96 ILE A CA 1
ATOM 729 C C . ILE A 1 96 ? -5.853 7.650 18.032 1.00 88.81 96 ILE A C 1
ATOM 731 O O . ILE A 1 96 ? -5.328 7.640 16.921 1.00 88.81 96 ILE A O 1
ATOM 735 N N . ALA A 1 97 ? -7.020 7.046 18.269 1.00 87.31 97 ALA A N 1
ATOM 736 C CA . ALA A 1 97 ? -7.725 6.281 17.247 1.00 87.31 97 ALA A CA 1
ATOM 737 C C . ALA A 1 97 ? -8.199 7.175 16.095 1.00 87.31 97 ALA A C 1
ATOM 739 O O . ALA A 1 97 ? -8.070 6.792 14.938 1.00 87.31 97 ALA A O 1
ATOM 740 N N . THR A 1 98 ? -8.684 8.386 16.386 1.00 88.50 98 THR A N 1
ATOM 741 C CA . THR A 1 98 ? -9.093 9.343 15.347 1.00 88.50 98 THR A CA 1
ATOM 742 C C . THR A 1 98 ? -7.895 9.765 14.506 1.00 88.50 98 THR A C 1
ATOM 744 O O . THR A 1 98 ? -7.964 9.698 13.283 1.00 88.50 98 THR A O 1
ATOM 747 N N . ALA A 1 99 ? -6.778 10.137 15.140 1.00 89.88 99 ALA A N 1
ATOM 748 C CA . ALA A 1 99 ? -5.553 10.489 14.427 1.00 89.88 99 ALA A CA 1
ATOM 749 C C . ALA A 1 99 ? -5.059 9.327 13.553 1.00 89.88 99 ALA A C 1
ATOM 751 O O . ALA A 1 99 ? -4.741 9.530 12.384 1.00 89.88 99 ALA A O 1
ATOM 752 N N . GLY A 1 100 ? -5.070 8.102 14.087 1.00 86.62 100 GLY A N 1
ATOM 753 C CA . GLY A 1 100 ? -4.703 6.901 13.344 1.00 86.62 100 GLY A CA 1
ATOM 754 C C . GLY A 1 100 ? -5.620 6.638 12.146 1.00 86.62 100 GLY A C 1
ATOM 755 O O . GLY A 1 100 ? -5.120 6.403 11.050 1.00 86.62 100 GLY A O 1
ATOM 756 N N . VAL A 1 101 ? -6.947 6.725 12.307 1.00 87.75 101 VAL A N 1
ATOM 757 C CA . VAL A 1 101 ? -7.899 6.551 11.193 1.00 87.75 101 VAL A CA 1
ATOM 758 C C . VAL A 1 101 ? -7.695 7.630 10.137 1.00 87.75 101 VAL A C 1
ATOM 760 O O . VAL A 1 101 ? -7.612 7.301 8.959 1.00 87.75 101 VAL A O 1
ATOM 763 N N . VAL A 1 102 ? -7.566 8.900 10.527 1.00 88.00 102 VAL A N 1
ATOM 764 C CA . VAL A 1 102 ? -7.349 10.006 9.580 1.00 88.00 102 VAL A CA 1
ATOM 765 C C . VAL A 1 102 ? -6.066 9.788 8.779 1.00 88.00 102 VAL A C 1
ATOM 767 O O . VAL A 1 102 ? -6.098 9.854 7.553 1.00 88.00 102 VAL A O 1
ATOM 770 N N . LEU A 1 103 ? -4.957 9.471 9.451 1.00 86.94 103 LEU A N 1
ATOM 771 C CA . LEU A 1 103 ? -3.658 9.275 8.809 1.00 86.94 103 LEU A CA 1
ATOM 772 C C . LEU A 1 103 ? -3.667 8.068 7.856 1.00 86.94 103 LEU A C 1
ATOM 774 O O . LEU A 1 103 ? -3.232 8.168 6.713 1.00 86.94 103 LEU A O 1
ATOM 778 N N . THR A 1 104 ? -4.201 6.931 8.306 1.00 84.19 104 THR A N 1
ATOM 779 C CA . THR A 1 104 ? -4.264 5.696 7.504 1.00 84.19 104 THR A CA 1
ATOM 780 C C . THR A 1 104 ? -5.232 5.820 6.330 1.00 84.19 104 THR A C 1
ATOM 782 O O . THR A 1 104 ? -4.917 5.375 5.229 1.00 84.19 104 THR A O 1
ATOM 785 N N . THR A 1 105 ? -6.366 6.499 6.521 1.00 83.12 105 THR A N 1
ATOM 786 C CA . THR A 1 105 ? -7.323 6.788 5.442 1.00 83.12 105 THR A CA 1
ATOM 787 C C . THR A 1 105 ? -6.715 7.738 4.418 1.00 83.12 105 THR A C 1
ATOM 789 O O . THR A 1 105 ? -6.877 7.528 3.220 1.00 83.12 105 THR A O 1
ATOM 792 N N . TRP A 1 106 ? -5.972 8.753 4.865 1.00 84.69 106 TRP A N 1
ATOM 793 C CA . TRP A 1 106 ? -5.238 9.652 3.977 1.00 84.69 106 TRP A CA 1
ATOM 794 C C . TRP A 1 106 ? -4.215 8.896 3.120 1.00 84.69 106 TRP A C 1
ATOM 796 O O . TRP A 1 106 ? -4.195 9.071 1.904 1.00 84.69 106 TRP A O 1
ATOM 806 N N . PHE A 1 107 ? -3.425 7.994 3.714 1.00 80.88 107 PHE A N 1
ATOM 807 C CA . PHE A 1 107 ? -2.509 7.133 2.955 1.00 80.88 107 PHE A CA 1
ATOM 808 C C . PHE A 1 107 ? -3.240 6.220 1.968 1.00 80.88 107 PHE A C 1
ATOM 810 O O . PHE A 1 107 ? -2.833 6.134 0.810 1.00 80.88 107 PHE A O 1
ATOM 817 N N . ALA A 1 108 ? -4.342 5.594 2.387 1.00 79.06 108 ALA A N 1
ATOM 818 C CA . ALA A 1 108 ? -5.145 4.743 1.516 1.00 79.06 108 ALA A CA 1
ATOM 819 C C . ALA A 1 108 ? -5.726 5.526 0.328 1.00 79.06 108 ALA A C 1
ATOM 821 O O . ALA A 1 108 ? -5.667 5.049 -0.801 1.00 79.06 108 ALA A O 1
ATOM 822 N N . LEU A 1 109 ? -6.215 6.749 0.557 1.00 80.19 109 LEU A N 1
ATOM 823 C CA . LEU A 1 109 ? -6.713 7.640 -0.493 1.00 80.19 109 LEU A CA 1
ATOM 824 C C . LEU A 1 109 ? -5.602 8.075 -1.449 1.00 80.19 109 LEU A C 1
ATOM 826 O O . LEU A 1 109 ? -5.789 8.001 -2.660 1.00 80.19 109 LEU A O 1
ATOM 830 N N . LEU A 1 110 ? -4.444 8.493 -0.932 1.00 73.88 110 LEU A N 1
ATOM 831 C CA . LEU A 1 110 ? -3.296 8.850 -1.768 1.00 73.88 110 LEU A CA 1
ATOM 832 C C . LEU A 1 110 ? -2.847 7.666 -2.623 1.00 73.88 110 LEU A C 1
ATOM 834 O O . LEU A 1 110 ? -2.573 7.829 -3.812 1.00 73.88 110 LEU A O 1
ATOM 838 N N . SER A 1 111 ? -2.792 6.472 -2.039 1.00 69.12 111 SER A N 1
ATOM 839 C CA . SER A 1 111 ? -2.430 5.258 -2.763 1.00 69.12 111 SER A CA 1
ATOM 840 C C . SER A 1 111 ? -3.475 4.914 -3.834 1.00 69.12 111 SER A C 1
ATOM 842 O O . SER A 1 111 ? -3.120 4.731 -4.995 1.00 69.12 111 SER A O 1
ATOM 844 N N . ALA A 1 112 ? -4.769 4.979 -3.502 1.00 68.25 112 ALA A N 1
ATOM 845 C CA . ALA A 1 112 ? -5.859 4.738 -4.446 1.00 68.25 112 ALA A CA 1
ATOM 846 C C . ALA A 1 112 ? -5.907 5.763 -5.595 1.00 68.25 112 ALA A C 1
ATOM 848 O O . ALA A 1 112 ? -6.192 5.396 -6.731 1.00 68.25 112 ALA A O 1
ATOM 849 N N . GLN A 1 113 ? -5.594 7.037 -5.343 1.00 68.12 113 GLN A N 1
ATOM 850 C CA . GLN A 1 113 ? -5.489 8.057 -6.397 1.00 68.12 113 GLN A CA 1
ATOM 851 C C . GLN A 1 113 ? -4.317 7.789 -7.343 1.00 68.12 113 GLN A C 1
ATOM 853 O O . GLN A 1 113 ? -4.445 7.952 -8.553 1.00 68.12 113 GLN A O 1
ATOM 858 N N . SER A 1 114 ? -3.187 7.343 -6.790 1.00 59.81 114 SER A N 1
ATOM 859 C CA . SER A 1 114 ? -2.003 6.952 -7.570 1.00 59.81 114 SER A CA 1
ATOM 860 C C . SER A 1 114 ? -2.312 5.779 -8.500 1.00 59.81 114 SER A C 1
ATOM 862 O O . SER A 1 114 ? -1.755 5.678 -9.588 1.00 59.81 114 SER A O 1
ATOM 864 N N . TYR A 1 115 ? -3.218 4.916 -8.050 1.00 60.97 115 TYR A N 1
ATOM 865 C CA . TYR A 1 115 ? -3.657 3.717 -8.731 1.00 60.97 115 TYR A CA 1
ATOM 866 C C . TYR A 1 115 ? -4.758 3.965 -9.778 1.00 60.97 115 TYR A C 1
ATOM 868 O O . TYR A 1 115 ? -4.757 3.347 -10.837 1.00 60.97 115 TYR A O 1
ATOM 876 N N . ALA A 1 116 ? -5.719 4.850 -9.493 1.00 60.66 116 ALA A N 1
ATOM 877 C CA . ALA A 1 116 ? -6.865 5.109 -10.371 1.00 60.66 116 ALA A CA 1
ATOM 878 C C . ALA A 1 116 ? -6.501 5.897 -11.638 1.00 60.66 116 ALA A C 1
ATOM 880 O O . ALA A 1 116 ? -7.302 5.980 -12.570 1.00 60.66 116 ALA A O 1
ATOM 881 N N . ALA A 1 117 ? -5.316 6.498 -11.670 1.00 65.69 117 ALA A N 1
ATOM 882 C CA . ALA A 1 117 ? -4.833 7.206 -12.835 1.00 65.69 117 ALA A CA 1
ATOM 883 C C . ALA A 1 117 ? -4.253 6.240 -13.874 1.00 65.69 117 ALA A C 1
ATOM 885 O O . ALA A 1 117 ? -3.573 5.274 -13.525 1.00 65.69 117 ALA A O 1
ATOM 886 N N . LEU A 1 118 ? -4.510 6.521 -15.156 1.00 68.69 118 LEU A N 1
ATOM 887 C CA . LEU A 1 118 ? -4.012 5.676 -16.236 1.00 68.69 118 LEU A CA 1
ATOM 888 C C . LEU A 1 118 ? -2.476 5.626 -16.206 1.00 68.69 118 LEU A C 1
ATOM 890 O O . LEU A 1 118 ? -1.837 6.685 -16.163 1.00 68.69 118 LEU A O 1
ATOM 894 N N . PRO A 1 119 ? -1.884 4.422 -16.244 1.00 72.81 119 PRO A N 1
ATOM 895 C CA . PRO A 1 119 ? -0.444 4.283 -16.322 1.00 72.81 119 PRO A CA 1
ATOM 896 C C . PRO A 1 119 ? 0.060 4.818 -17.663 1.00 72.81 119 PRO A C 1
ATOM 898 O O . PRO A 1 119 ? -0.569 4.638 -18.707 1.00 72.81 119 PRO A O 1
ATOM 901 N N . GLN A 1 120 ? 1.207 5.486 -17.630 1.00 80.94 120 GLN A N 1
ATOM 902 C CA . GLN A 1 120 ? 1.884 5.982 -18.819 1.00 80.94 120 GLN A CA 1
ATOM 903 C C . GLN A 1 120 ? 2.996 5.022 -19.217 1.00 80.94 120 GLN A C 1
ATOM 905 O O . GLN A 1 120 ? 3.787 4.587 -18.380 1.00 80.94 120 GLN A O 1
ATOM 910 N N . GLN A 1 121 ? 3.072 4.722 -20.507 1.00 85.94 121 GLN A N 1
ATOM 911 C CA . GLN A 1 121 ? 4.170 3.956 -21.068 1.00 85.94 121 GLN A CA 1
ATOM 912 C C . GLN A 1 121 ? 5.310 4.909 -21.443 1.00 85.94 121 GLN A C 1
ATOM 914 O O . GLN A 1 121 ? 5.130 5.817 -22.254 1.00 85.94 121 GLN A O 1
ATOM 919 N N . VAL A 1 122 ? 6.489 4.701 -20.863 1.00 86.19 122 VAL A N 1
ATOM 920 C CA . VAL A 1 122 ? 7.694 5.498 -21.123 1.00 86.19 122 VAL A CA 1
ATOM 921 C C . VAL A 1 122 ? 8.775 4.574 -21.659 1.00 86.19 122 VAL A C 1
ATOM 923 O O . VAL A 1 122 ? 9.157 3.620 -20.990 1.00 86.19 122 VAL A O 1
ATOM 926 N N . SER A 1 123 ? 9.286 4.852 -22.856 1.00 88.38 123 SER A N 1
ATOM 927 C CA . SER A 1 123 ? 10.413 4.104 -23.428 1.00 88.38 123 SER A CA 1
ATOM 928 C C . SER A 1 123 ? 11.686 4.938 -23.384 1.00 88.38 123 SER A C 1
ATOM 930 O O . SER A 1 123 ? 11.646 6.144 -23.618 1.00 88.38 123 SER A O 1
ATOM 932 N N . GLY A 1 124 ? 12.819 4.303 -23.099 1.00 87.31 124 GLY A N 1
ATOM 933 C CA . GLY A 1 124 ? 14.109 4.983 -23.088 1.00 87.31 124 GLY A CA 1
ATOM 934 C C . GLY A 1 124 ? 15.282 4.051 -22.825 1.00 87.31 124 GLY A C 1
ATOM 935 O O . GLY A 1 124 ? 15.128 2.837 -22.713 1.00 87.31 124 GLY A O 1
ATOM 936 N N . VAL A 1 125 ? 16.473 4.638 -22.740 1.00 88.00 125 VAL A N 1
ATOM 937 C CA . VAL A 1 125 ? 17.716 3.911 -22.468 1.00 88.00 125 VAL A CA 1
ATOM 938 C C . VAL A 1 125 ? 18.113 4.138 -21.019 1.00 88.00 125 VAL A C 1
ATOM 940 O O . VAL A 1 125 ? 18.144 5.277 -20.565 1.00 88.00 125 VAL A O 1
ATOM 943 N N . VAL A 1 126 ? 18.435 3.073 -20.294 1.00 88.06 126 VAL A N 1
ATOM 944 C CA . VAL A 1 126 ? 18.879 3.158 -18.900 1.00 88.06 126 VAL A CA 1
ATOM 945 C C . VAL A 1 126 ? 20.224 3.868 -18.831 1.00 88.06 126 VAL A C 1
ATOM 947 O O . VAL A 1 126 ? 21.183 3.453 -19.477 1.00 88.06 126 VAL A O 1
ATOM 950 N N . ASP A 1 127 ? 20.309 4.928 -18.037 1.00 88.62 127 ASP A N 1
ATOM 951 C CA . ASP A 1 127 ? 21.568 5.613 -17.748 1.00 88.62 127 ASP A CA 1
ATOM 952 C C . ASP A 1 127 ? 22.228 5.013 -16.504 1.00 88.62 127 ASP A C 1
ATOM 954 O O . ASP A 1 127 ? 23.362 4.536 -16.550 1.00 88.62 127 ASP A O 1
ATOM 958 N N . ARG A 1 128 ? 21.469 4.935 -15.406 1.00 86.38 128 ARG A N 1
ATOM 959 C CA . ARG A 1 128 ? 21.902 4.307 -14.153 1.00 86.38 128 ARG A CA 1
ATOM 960 C C . ARG A 1 128 ? 20.733 3.710 -13.377 1.00 86.38 128 ARG A C 1
ATOM 962 O O . AR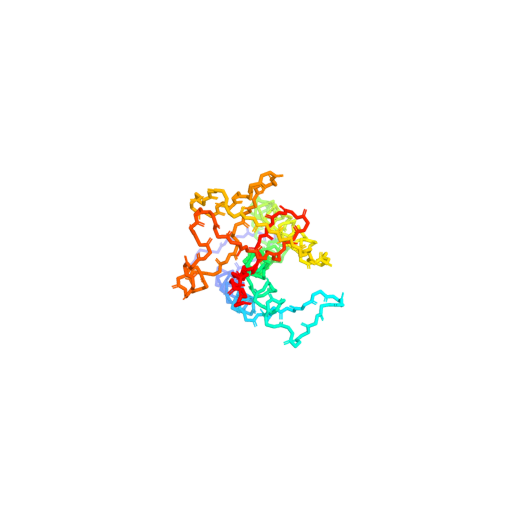G A 1 128 ? 19.597 4.177 -13.481 1.00 86.38 128 ARG A O 1
ATOM 969 N N . VAL A 1 129 ? 21.043 2.710 -12.556 1.00 85.19 129 VAL A N 1
ATOM 970 C CA . VAL A 1 129 ? 20.119 2.105 -11.590 1.00 85.19 129 VAL A CA 1
ATOM 971 C C . VAL A 1 129 ? 20.786 2.128 -10.218 1.00 85.19 129 VAL A C 1
ATOM 973 O O . VAL A 1 129 ? 21.838 1.522 -10.026 1.00 85.19 129 VAL A O 1
ATOM 976 N N . GLU A 1 130 ? 20.175 2.826 -9.265 1.00 84.25 130 GLU A N 1
ATOM 977 C CA . GLU A 1 130 ? 20.653 2.946 -7.885 1.00 84.25 130 GLU A CA 1
ATOM 978 C C . GLU A 1 130 ? 19.570 2.442 -6.926 1.00 84.25 130 GLU A C 1
ATOM 980 O O . GLU A 1 130 ? 18.580 3.119 -6.645 1.00 84.25 130 GLU A O 1
ATOM 985 N N . GLY A 1 131 ? 19.731 1.212 -6.431 1.00 83.12 131 GLY A N 1
ATOM 986 C CA . GLY A 1 131 ? 18.745 0.578 -5.554 1.00 83.12 131 GLY A CA 1
ATOM 987 C C . GLY A 1 131 ? 17.378 0.439 -6.232 1.00 83.12 131 GLY A C 1
ATOM 988 O O . GLY A 1 131 ? 17.232 -0.328 -7.179 1.00 83.12 131 GLY A O 1
ATOM 989 N N . ARG A 1 132 ? 16.377 1.180 -5.735 1.00 86.06 132 ARG A N 1
ATOM 990 C CA . ARG A 1 132 ? 15.015 1.241 -6.300 1.00 86.06 132 ARG A CA 1
ATOM 991 C C . ARG A 1 132 ? 14.798 2.445 -7.221 1.00 86.06 132 ARG A C 1
ATOM 993 O O . ARG A 1 132 ? 13.660 2.776 -7.509 1.00 86.06 132 ARG A O 1
ATOM 1000 N N . VAL A 1 133 ? 15.842 3.128 -7.677 1.00 87.06 133 VAL A N 1
ATOM 1001 C CA . VAL A 1 133 ? 15.708 4.261 -8.602 1.00 87.06 133 VAL A CA 1
ATOM 1002 C C . VAL A 1 133 ? 16.313 3.896 -9.949 1.00 87.06 133 VAL A C 1
ATOM 1004 O O . VAL A 1 133 ? 17.454 3.442 -10.014 1.00 87.06 133 VAL A O 1
ATOM 1007 N N . ILE A 1 134 ? 15.555 4.121 -11.022 1.00 86.94 134 ILE A N 1
ATOM 1008 C CA . ILE A 1 134 ? 16.014 3.996 -12.407 1.00 86.94 134 ILE A CA 1
ATOM 1009 C C . ILE A 1 134 ? 16.026 5.374 -13.062 1.00 86.94 134 ILE A C 1
ATOM 1011 O O . ILE A 1 134 ? 15.037 6.104 -13.014 1.00 86.94 134 ILE A O 1
ATOM 1015 N N . ALA A 1 135 ? 17.148 5.741 -13.669 1.00 89.75 135 ALA A N 1
ATOM 1016 C CA . ALA A 1 135 ? 17.271 6.962 -14.452 1.00 89.75 135 ALA A CA 1
ATOM 1017 C C . ALA A 1 135 ? 17.414 6.608 -15.932 1.00 89.75 135 ALA A C 1
ATOM 1019 O O . ALA A 1 135 ? 18.221 5.748 -16.296 1.00 89.75 135 ALA A O 1
ATOM 1020 N N . LEU A 1 136 ? 16.627 7.274 -16.775 1.00 89.25 136 LEU A N 1
ATOM 1021 C CA . LEU A 1 136 ? 16.737 7.164 -18.226 1.00 89.25 136 LEU A CA 1
ATOM 1022 C C . LEU A 1 136 ? 17.651 8.264 -18.774 1.00 89.25 136 LEU A C 1
ATOM 1024 O O . LEU A 1 136 ? 17.651 9.388 -18.271 1.00 89.25 136 LEU A O 1
ATOM 1028 N N . ARG A 1 137 ? 18.408 7.947 -19.825 1.00 86.00 137 ARG A N 1
ATOM 1029 C CA . ARG A 1 137 ? 19.250 8.902 -20.550 1.00 86.00 137 ARG A CA 1
ATOM 1030 C C . ARG A 1 137 ? 18.371 9.999 -21.149 1.00 86.00 137 ARG A C 1
ATOM 1032 O O . ARG A 1 137 ? 17.359 9.690 -21.774 1.00 86.00 137 ARG A O 1
ATOM 1039 N N . ASP A 1 138 ? 18.751 11.254 -20.915 1.00 79.44 138 ASP A N 1
ATOM 1040 C CA . ASP A 1 138 ? 18.000 12.454 -21.317 1.00 79.44 138 ASP A CA 1
ATOM 1041 C C . ASP A 1 138 ? 16.551 12.510 -20.781 1.00 79.44 138 ASP A C 1
ATOM 1043 O O . ASP A 1 138 ? 15.714 13.256 -21.288 1.00 79.44 138 ASP A O 1
ATOM 1047 N N . GLY A 1 139 ? 16.246 11.722 -19.743 1.00 77.44 139 GLY A N 1
ATOM 1048 C CA . GLY A 1 139 ? 14.910 11.575 -19.173 1.00 77.44 139 GLY A CA 1
ATOM 1049 C C . GLY A 1 139 ? 14.837 11.867 -17.674 1.00 77.44 139 GLY A C 1
ATOM 1050 O O . GLY A 1 139 ? 15.792 12.312 -17.037 1.00 77.44 139 GLY A O 1
ATOM 1051 N N . ALA A 1 140 ? 13.661 11.609 -17.098 1.00 82.62 140 ALA A N 1
ATOM 1052 C CA . ALA A 1 140 ? 13.434 11.700 -15.659 1.00 82.62 140 ALA A CA 1
ATOM 1053 C C . ALA A 1 140 ? 13.920 10.440 -14.918 1.00 82.62 140 ALA A C 1
ATOM 1055 O O . ALA A 1 140 ? 14.170 9.386 -15.507 1.00 82.62 140 ALA A O 1
ATOM 1056 N N . SER A 1 141 ? 14.051 10.569 -13.598 1.00 86.69 141 SER A N 1
ATOM 1057 C CA . SER A 1 141 ? 14.291 9.442 -12.693 1.00 86.69 141 SER A CA 1
ATOM 1058 C C . SER A 1 141 ? 12.969 8.923 -12.140 1.00 86.69 141 SER A C 1
ATOM 1060 O O . SER A 1 141 ? 12.097 9.712 -11.776 1.00 86.69 141 SER A O 1
ATOM 1062 N N . TYR A 1 142 ? 12.843 7.604 -12.048 1.00 87.75 142 TYR A N 1
ATOM 1063 C CA . TYR A 1 142 ? 11.631 6.922 -11.616 1.00 87.75 142 TYR A CA 1
ATOM 1064 C C . TYR A 1 142 ? 11.918 5.952 -10.473 1.00 87.75 142 TYR A C 1
ATOM 1066 O O . TYR A 1 142 ? 13.017 5.402 -10.363 1.00 87.75 142 TYR A O 1
ATOM 1074 N N . TYR A 1 143 ? 10.918 5.736 -9.623 1.00 86.62 143 TYR A N 1
ATOM 1075 C CA . TYR A 1 143 ? 11.019 4.843 -8.475 1.00 86.62 143 TYR A CA 1
ATOM 1076 C C . TYR A 1 143 ? 10.430 3.469 -8.801 1.00 86.62 143 TYR A C 1
ATOM 1078 O O . TYR A 1 143 ? 9.280 3.364 -9.210 1.00 86.62 143 TYR A O 1
ATOM 1086 N N . LEU A 1 144 ? 11.209 2.410 -8.619 1.00 84.81 144 LEU A N 1
ATOM 1087 C CA . LEU A 1 144 ? 10.854 1.022 -8.886 1.00 84.81 144 LEU A CA 1
ATOM 1088 C C . LEU A 1 144 ? 10.042 0.448 -7.717 1.00 84.81 144 LEU A C 1
ATOM 1090 O O . LEU A 1 144 ? 10.575 0.158 -6.640 1.00 84.81 144 LEU A O 1
ATOM 1094 N N . VAL A 1 145 ? 8.758 0.204 -7.969 1.00 83.06 145 VAL A N 1
ATOM 1095 C CA . VAL A 1 145 ? 7.841 -0.492 -7.048 1.00 83.06 145 VAL A CA 1
ATOM 1096 C C . VAL A 1 145 ? 7.659 -1.942 -7.500 1.00 83.06 145 VAL A C 1
ATOM 1098 O O . VAL A 1 145 ? 6.611 -2.540 -7.332 1.00 83.06 145 VAL A O 1
ATOM 1101 N N . LEU A 1 146 ? 8.689 -2.530 -8.103 1.00 80.25 146 LEU A N 1
ATOM 1102 C CA . LEU A 1 146 ? 8.656 -3.923 -8.533 1.00 80.25 146 LEU A CA 1
ATOM 1103 C C . LEU A 1 146 ? 8.758 -4.854 -7.320 1.00 80.25 146 LEU A C 1
ATOM 1105 O O . LEU A 1 146 ? 9.481 -4.567 -6.351 1.00 80.25 146 LEU A O 1
ATOM 1109 N N . SER A 1 147 ? 8.068 -5.991 -7.397 1.00 72.50 147 SER A N 1
ATOM 1110 C CA . SER A 1 147 ? 8.264 -7.093 -6.461 1.00 72.50 147 SER A CA 1
ATOM 1111 C C . SER A 1 147 ? 9.698 -7.628 -6.541 1.00 72.50 147 SER A C 1
ATOM 1113 O O . SER A 1 147 ? 10.320 -7.637 -7.606 1.00 72.50 147 SER A O 1
ATOM 1115 N N . ASP A 1 148 ? 10.227 -8.147 -5.429 1.00 72.56 148 ASP A N 1
ATOM 1116 C CA . ASP A 1 148 ? 11.576 -8.736 -5.413 1.00 72.56 148 ASP A CA 1
ATOM 1117 C C . ASP A 1 148 ? 11.699 -9.916 -6.385 1.00 72.56 148 ASP A C 1
ATOM 1119 O O . ASP A 1 148 ? 12.787 -10.218 -6.874 1.00 72.56 148 ASP A O 1
ATOM 1123 N N . ARG A 1 149 ? 10.581 -10.585 -6.691 1.00 69.31 149 ARG A N 1
ATOM 1124 C CA . ARG A 1 149 ? 10.539 -11.634 -7.706 1.00 69.31 149 ARG A CA 1
ATOM 1125 C C . ARG A 1 149 ? 10.841 -11.055 -9.082 1.00 69.31 149 ARG A C 1
ATOM 1127 O O . ARG A 1 149 ? 11.769 -11.535 -9.722 1.00 69.31 149 ARG A O 1
ATOM 1134 N N . GLU A 1 150 ? 10.124 -10.028 -9.525 1.00 71.19 150 GLU A N 1
ATOM 1135 C CA . GLU A 1 150 ? 10.369 -9.398 -10.831 1.00 71.19 150 GLU A CA 1
ATOM 1136 C C . GLU A 1 150 ? 11.757 -8.765 -10.916 1.00 71.19 150 GLU A C 1
ATOM 1138 O O . GLU A 1 150 ? 12.460 -8.975 -11.903 1.00 71.19 150 GLU A O 1
ATOM 1143 N N . LEU A 1 151 ? 12.207 -8.113 -9.838 1.00 73.06 151 LEU A N 1
ATOM 1144 C CA . LEU A 1 151 ? 13.552 -7.537 -9.743 1.00 73.06 151 LEU A CA 1
ATOM 1145 C C . LEU A 1 151 ? 14.666 -8.583 -9.949 1.00 73.06 151 LEU A C 1
ATOM 1147 O O . LEU A 1 151 ? 15.768 -8.262 -10.393 1.00 73.06 151 LEU A O 1
ATOM 1151 N N . ASN A 1 152 ? 14.392 -9.842 -9.594 1.00 69.69 152 ASN A N 1
ATOM 1152 C CA . ASN A 1 152 ? 15.339 -10.949 -9.695 1.00 69.69 152 ASN A CA 1
ATOM 1153 C C . ASN A 1 152 ? 15.111 -11.866 -10.903 1.00 69.69 152 ASN A C 1
ATOM 1155 O O . ASN A 1 152 ? 16.001 -12.659 -11.206 1.00 69.69 152 ASN A O 1
ATOM 1159 N N . THR A 1 153 ? 13.961 -11.784 -11.578 1.00 67.94 153 THR A N 1
ATOM 1160 C CA . THR A 1 153 ? 13.609 -12.701 -12.677 1.00 67.94 153 THR A CA 1
ATOM 1161 C C . THR A 1 153 ? 14.264 -12.280 -13.986 1.00 67.94 153 THR A C 1
ATOM 1163 O O . THR A 1 153 ? 14.791 -13.126 -14.703 1.00 67.94 153 THR A O 1
ATOM 1166 N N . ASP A 1 154 ? 14.300 -10.980 -14.272 1.00 64.81 154 ASP A N 1
ATOM 1167 C CA . ASP A 1 154 ? 14.990 -10.440 -15.438 1.00 64.81 154 ASP A CA 1
ATOM 1168 C C . ASP A 1 154 ? 15.891 -9.289 -14.993 1.00 64.81 154 ASP A C 1
ATOM 1170 O O . ASP A 1 154 ? 15.420 -8.291 -14.465 1.00 64.81 154 ASP A O 1
ATOM 1174 N N . ARG A 1 155 ? 17.208 -9.446 -15.154 1.00 71.19 155 ARG A N 1
ATOM 1175 C CA . ARG A 1 155 ? 18.205 -8.409 -14.833 1.00 71.19 155 ARG A CA 1
ATOM 1176 C C . ARG A 1 155 ? 18.781 -7.744 -16.081 1.00 71.19 155 ARG A C 1
ATOM 1178 O O . ARG A 1 155 ? 19.716 -6.952 -15.969 1.00 71.19 155 ARG A O 1
ATOM 1185 N N . SER A 1 156 ? 18.282 -8.087 -17.269 1.00 72.56 156 SER A N 1
ATOM 1186 C CA . SER A 1 156 ? 18.802 -7.562 -18.536 1.00 72.56 156 SER A CA 1
ATOM 1187 C C . SER A 1 156 ? 18.656 -6.038 -18.629 1.00 72.56 156 SER A C 1
ATOM 1189 O O . SER A 1 156 ? 19.571 -5.358 -19.091 1.00 72.56 156 SER A O 1
ATOM 1191 N N . TRP A 1 157 ? 17.566 -5.501 -18.078 1.00 75.38 157 TRP A N 1
ATOM 1192 C CA . TRP A 1 157 ? 17.257 -4.073 -18.018 1.00 75.38 157 TRP A CA 1
ATOM 1193 C C . TRP A 1 157 ? 17.991 -3.308 -16.904 1.00 75.38 157 TRP A C 1
ATOM 1195 O O . TRP A 1 157 ? 18.041 -2.084 -16.945 1.00 75.38 157 TRP A O 1
ATOM 1205 N N . LEU A 1 158 ? 18.605 -3.987 -15.925 1.00 74.69 158 LEU A N 1
ATOM 1206 C CA . LEU A 1 158 ? 19.339 -3.333 -14.823 1.00 74.69 158 LEU A CA 1
ATOM 1207 C C . LEU A 1 158 ? 20.696 -2.747 -15.254 1.00 74.69 158 LEU A C 1
ATOM 1209 O O . LEU A 1 158 ? 21.406 -2.152 -14.444 1.00 74.69 158 LEU A O 1
ATOM 1213 N N . ARG A 1 159 ? 21.097 -2.948 -16.512 1.00 78.44 159 ARG A N 1
ATOM 1214 C CA . ARG A 1 159 ? 22.385 -2.493 -17.040 1.00 78.44 159 ARG A CA 1
ATOM 1215 C C . ARG A 1 159 ? 22.243 -1.119 -17.683 1.00 78.44 159 ARG A C 1
ATOM 1217 O O . ARG A 1 159 ? 21.348 -0.900 -18.496 1.00 78.44 159 ARG A O 1
ATOM 1224 N N . ALA A 1 160 ? 23.187 -0.230 -17.387 1.00 78.44 160 ALA A N 1
ATOM 1225 C CA . ALA A 1 160 ? 23.349 1.007 -18.140 1.00 78.44 160 ALA A CA 1
ATOM 1226 C C . ALA A 1 160 ? 23.496 0.695 -19.643 1.00 78.44 160 ALA A C 1
ATOM 1228 O O . ALA A 1 160 ? 24.231 -0.217 -20.028 1.00 78.44 160 ALA A O 1
ATOM 1229 N N . GLY A 1 161 ? 22.776 1.434 -20.483 1.00 81.75 161 GLY A N 1
ATOM 1230 C CA . GLY A 1 161 ? 22.698 1.236 -21.930 1.00 81.75 161 GLY A CA 1
ATOM 1231 C C . GLY A 1 161 ? 21.582 0.297 -22.404 1.00 81.75 161 GLY A C 1
ATOM 1232 O O . GLY A 1 161 ? 21.370 0.203 -23.611 1.00 81.75 161 GLY A O 1
ATOM 1233 N N . ALA A 1 162 ? 20.849 -0.373 -21.508 1.00 84.94 162 ALA A N 1
ATOM 1234 C CA . ALA A 1 162 ? 19.713 -1.206 -21.901 1.00 84.94 162 ALA A CA 1
ATOM 1235 C C . ALA A 1 162 ? 18.537 -0.347 -22.391 1.00 84.94 162 ALA A C 1
ATOM 1237 O O . ALA A 1 162 ? 18.204 0.662 -21.772 1.00 84.94 162 ALA A O 1
ATOM 1238 N N . SER A 1 163 ? 17.889 -0.756 -23.484 1.00 86.94 163 SER A N 1
ATOM 1239 C CA . SER A 1 163 ? 16.626 -0.148 -23.919 1.00 86.94 163 SER A CA 1
ATOM 1240 C C . SER A 1 163 ? 15.475 -0.781 -23.146 1.00 86.94 163 SER A C 1
ATOM 1242 O O . SER A 1 163 ? 15.372 -2.005 -23.075 1.00 86.94 163 SER A O 1
ATOM 1244 N N . VAL A 1 164 ? 14.624 0.044 -22.547 1.00 87.25 164 VAL A N 1
ATOM 1245 C CA . VAL A 1 164 ? 13.552 -0.398 -21.654 1.00 87.25 164 VAL A CA 1
ATOM 1246 C C . VAL A 1 164 ? 12.257 0.341 -21.941 1.00 87.25 164 VAL A C 1
ATOM 1248 O O . VAL A 1 164 ? 12.255 1.506 -22.342 1.00 87.25 164 VAL A O 1
ATOM 1251 N N . THR A 1 165 ? 11.153 -0.340 -21.674 1.00 88.19 165 THR A N 1
ATOM 1252 C CA . THR A 1 165 ? 9.817 0.234 -21.614 1.00 88.19 165 THR A CA 1
ATOM 1253 C C . THR A 1 165 ? 9.302 0.103 -20.187 1.00 88.19 165 THR A C 1
ATOM 1255 O O . THR A 1 165 ? 9.313 -0.983 -19.608 1.00 88.19 165 THR A O 1
ATOM 1258 N N . LEU A 1 166 ? 8.883 1.227 -19.613 1.00 87.44 166 LEU A N 1
ATOM 1259 C CA . LEU A 1 166 ? 8.411 1.365 -18.241 1.00 87.44 166 LEU A CA 1
ATOM 1260 C C . LEU A 1 166 ? 6.915 1.680 -18.249 1.00 87.44 166 LEU A C 1
ATOM 1262 O O . LEU A 1 166 ? 6.478 2.558 -18.994 1.00 87.44 166 LEU A O 1
ATOM 1266 N N . TRP A 1 167 ? 6.152 1.030 -17.375 1.00 85.88 167 TRP A N 1
ATOM 1267 C CA . TRP A 1 167 ? 4.799 1.463 -17.028 1.00 85.88 167 TRP A CA 1
ATOM 1268 C C . TRP A 1 167 ? 4.843 2.265 -15.734 1.00 85.88 167 TRP A C 1
ATOM 1270 O O . TRP A 1 167 ? 5.15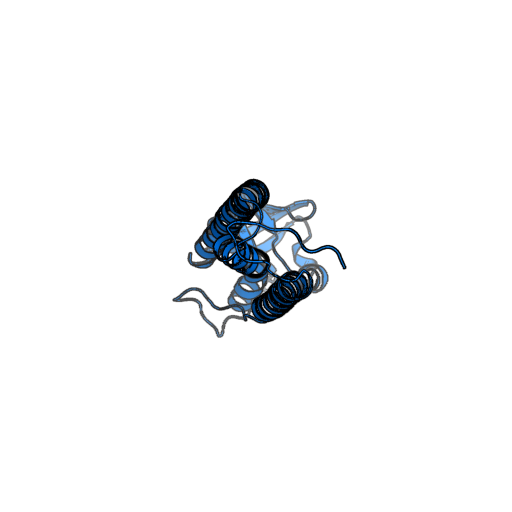7 1.730 -14.666 1.00 85.88 167 TRP A O 1
ATOM 1280 N N . VAL A 1 168 ? 4.561 3.561 -15.851 1.00 82.94 168 VAL A N 1
ATOM 1281 C CA . VAL A 1 168 ? 4.778 4.554 -14.801 1.00 82.94 168 VAL A CA 1
ATOM 1282 C C . VAL A 1 168 ? 3.445 5.143 -14.346 1.00 82.94 168 VAL A C 1
ATOM 1284 O O . VAL A 1 168 ? 2.621 5.561 -15.159 1.00 82.94 168 VAL A O 1
ATOM 1287 N N . SER A 1 169 ? 3.233 5.210 -13.035 1.00 78.19 169 SER A N 1
ATOM 1288 C CA . SER A 1 169 ? 2.128 5.961 -12.443 1.00 78.19 169 SER A CA 1
ATOM 1289 C C . SER A 1 169 ? 2.370 7.473 -12.575 1.00 78.19 169 SER A C 1
ATOM 1291 O O . SER A 1 169 ? 3.521 7.906 -12.684 1.00 78.19 169 SER A O 1
ATOM 1293 N N . PRO A 1 170 ? 1.346 8.336 -12.451 1.00 74.31 170 PRO A N 1
ATOM 1294 C CA . PRO A 1 170 ? 1.555 9.790 -12.480 1.00 74.31 170 PRO A CA 1
ATOM 1295 C C . PRO A 1 170 ? 2.479 10.327 -11.379 1.00 74.31 170 PRO A C 1
ATOM 1297 O O . PRO A 1 170 ? 2.902 11.477 -11.434 1.00 74.31 170 PRO A O 1
ATOM 1300 N N . ARG A 1 171 ? 2.779 9.517 -10.356 1.00 73.62 171 ARG A N 1
ATOM 1301 C CA . ARG A 1 171 ? 3.710 9.863 -9.273 1.00 73.62 171 ARG A CA 1
ATOM 1302 C C . ARG A 1 171 ? 5.151 9.446 -9.559 1.00 73.62 171 ARG A C 1
ATOM 1304 O O . ARG A 1 171 ? 6.003 9.606 -8.693 1.00 73.62 171 ARG A O 1
ATOM 1311 N N . GLY A 1 172 ? 5.425 8.902 -10.743 1.00 76.88 172 GLY A N 1
ATOM 1312 C CA . GLY A 1 172 ? 6.753 8.423 -11.116 1.00 76.88 172 GLY A CA 1
ATOM 1313 C C . GLY A 1 172 ? 7.092 7.041 -10.551 1.00 76.88 172 GLY A C 1
ATOM 1314 O O . GLY A 1 172 ? 8.270 6.689 -10.500 1.00 76.88 172 GLY A O 1
ATOM 1315 N N . HIS A 1 173 ? 6.092 6.266 -10.106 1.00 84.00 173 HIS A N 1
ATOM 1316 C CA . HIS A 1 173 ? 6.299 4.893 -9.637 1.00 84.00 173 HIS A CA 1
ATOM 1317 C C . HIS A 1 173 ? 6.204 3.928 -10.817 1.00 84.00 173 HIS A C 1
ATOM 1319 O O . HIS A 1 173 ? 5.197 3.903 -11.521 1.00 84.00 173 HIS A O 1
ATOM 1325 N N . VAL A 1 174 ? 7.232 3.116 -11.016 1.00 82.56 174 VAL A N 1
ATOM 1326 C CA . VAL A 1 174 ? 7.298 2.092 -12.053 1.00 82.56 174 VAL A CA 1
ATOM 1327 C C . VAL A 1 174 ? 6.785 0.782 -11.484 1.00 82.56 174 VAL A C 1
ATOM 1329 O O . VAL A 1 174 ? 7.392 0.223 -10.568 1.00 82.56 174 VAL A O 1
ATOM 1332 N N . GLY A 1 175 ? 5.673 0.306 -12.035 1.00 79.69 175 GLY A N 1
ATOM 1333 C CA . GLY A 1 175 ? 5.070 -0.971 -11.654 1.00 79.69 175 GLY A CA 1
ATOM 1334 C C . GLY A 1 175 ? 5.417 -2.119 -12.601 1.00 79.69 175 GLY A C 1
ATOM 1335 O O . GLY A 1 175 ? 5.183 -3.263 -12.250 1.00 79.69 175 GLY A O 1
ATOM 1336 N N . SER A 1 176 ? 5.962 -1.852 -13.788 1.00 81.88 176 SER A N 1
ATOM 1337 C CA . SER A 1 176 ? 6.426 -2.899 -14.705 1.00 81.88 176 SER A CA 1
ATOM 1338 C C . SER A 1 176 ? 7.548 -2.367 -15.589 1.00 81.88 176 SER A C 1
ATOM 1340 O O . SER A 1 176 ? 7.524 -1.203 -16.004 1.00 81.88 176 SER A O 1
ATOM 1342 N N . VAL A 1 177 ? 8.535 -3.223 -15.854 1.00 82.56 177 VAL A N 1
ATOM 1343 C CA . VAL A 1 177 ? 9.671 -2.950 -16.737 1.00 82.56 177 VAL A CA 1
ATOM 1344 C C . VAL A 1 177 ? 9.801 -4.097 -17.718 1.00 82.56 177 VAL A C 1
ATOM 1346 O O . VAL A 1 177 ? 9.823 -5.260 -17.331 1.00 82.56 177 VAL A O 1
ATOM 1349 N N . SER A 1 178 ? 9.920 -3.767 -18.996 1.00 82.81 178 SER A N 1
ATOM 1350 C CA . SER A 1 178 ? 10.249 -4.727 -20.043 1.00 82.81 178 SER A CA 1
ATOM 1351 C C . SER A 1 178 ? 11.495 -4.256 -20.771 1.00 82.81 178 SER A C 1
ATOM 1353 O O . SER A 1 178 ? 11.584 -3.091 -21.164 1.00 82.81 178 SER A O 1
ATOM 1355 N N . ALA A 1 179 ? 12.466 -5.146 -20.957 1.00 78.44 179 ALA A N 1
ATOM 1356 C CA . ALA A 1 179 ? 13.550 -4.874 -21.885 1.00 78.44 179 ALA A CA 1
ATOM 1357 C C . ALA A 1 179 ? 12.960 -4.792 -23.298 1.00 78.44 179 ALA A C 1
ATOM 1359 O O . ALA A 1 179 ? 12.260 -5.705 -23.743 1.00 78.44 179 ALA A O 1
ATOM 1360 N N . LEU A 1 180 ? 13.250 -3.707 -24.012 1.00 72.94 180 LEU A N 1
ATOM 1361 C CA . LEU A 1 180 ? 13.081 -3.694 -25.456 1.00 72.94 180 LEU A CA 1
ATOM 1362 C C . LEU A 1 180 ? 14.124 -4.669 -25.981 1.00 72.94 180 LEU A C 1
ATOM 1364 O O . LEU A 1 180 ? 15.319 -4.365 -25.988 1.00 72.94 180 LEU A O 1
ATOM 1368 N N . GLY A 1 181 ? 13.671 -5.872 -26.344 1.00 55.84 181 GLY A N 1
ATOM 1369 C CA . GLY A 1 181 ? 14.508 -6.814 -27.063 1.00 55.84 181 GLY A CA 1
ATOM 1370 C C . GLY A 1 181 ? 15.163 -6.049 -28.201 1.00 55.84 181 GLY A C 1
ATOM 1371 O O . GLY A 1 181 ? 14.476 -5.354 -28.951 1.00 55.84 181 GLY A O 1
ATOM 1372 N N . THR A 1 182 ? 16.489 -6.121 -28.300 1.00 43.25 182 THR A N 1
ATOM 1373 C CA . THR A 1 182 ? 17.161 -5.749 -29.538 1.00 43.25 182 THR A CA 1
ATOM 1374 C C . THR A 1 182 ? 16.551 -6.648 -30.600 1.00 43.25 182 THR A C 1
ATOM 1376 O O . THR A 1 182 ? 16.871 -7.837 -30.656 1.00 43.25 182 THR A O 1
ATOM 1379 N N . GLY A 1 183 ? 15.584 -6.110 -31.342 1.00 40.03 183 GLY A N 1
ATOM 1380 C CA . GLY A 1 183 ? 15.087 -6.738 -32.546 1.00 40.03 183 GLY A CA 1
ATOM 1381 C C . GLY A 1 183 ? 16.297 -7.092 -33.396 1.00 40.03 183 GLY A C 1
ATOM 1382 O O . GLY A 1 183 ? 17.234 -6.296 -33.505 1.00 40.03 183 GLY A O 1
ATOM 1383 N N . GLN A 1 184 ? 16.289 -8.323 -33.892 1.00 30.53 184 GLN A N 1
ATOM 1384 C CA . GLN A 1 184 ? 17.096 -8.695 -35.043 1.00 30.53 184 GLN A CA 1
ATOM 1385 C C . GLN A 1 184 ? 16.898 -7.693 -36.181 1.00 30.53 184 GLN A C 1
ATOM 1387 O O . GLN A 1 184 ? 15.760 -7.185 -36.320 1.00 30.53 184 GLN A O 1
#